Protein AF-A0A558ZPX6-F1 (afdb_monomer_lite)

Radius of gyration: 26.72 Å; chains: 1; bounding box: 55×56×84 Å

pLDDT: mean 78.02, std 19.88, range [25.23, 97.81]

Organism: Streptococcus pneumoniae (NCBI:txid1313)

Structure (mmCIF, N/CA/C/O backbone):
data_AF-A0A558ZPX6-F1
#
_entry.id   AF-A0A558ZPX6-F1
#
loop_
_atom_site.group_PDB
_atom_site.id
_atom_site.type_symbol
_atom_site.label_atom_id
_atom_site.label_alt_id
_atom_site.label_comp_id
_atom_site.label_asym_id
_atom_site.label_entity_id
_atom_site.label_seq_id
_atom_site.pdbx_PDB_ins_code
_atom_site.Cartn_x
_atom_site.Cartn_y
_atom_site.Cartn_z
_atom_site.occupancy
_atom_site.B_iso_or_equiv
_atom_site.auth_seq_id
_atom_site.auth_comp_id
_atom_site.auth_asym_id
_atom_site.auth_atom_id
_atom_site.pdbx_PDB_model_num
ATOM 1 N N . ARG A 1 1 ? 21.528 25.938 31.723 1.00 31.47 1 ARG A N 1
ATOM 2 C CA . ARG A 1 1 ? 22.038 27.171 31.074 1.00 31.47 1 ARG A CA 1
ATOM 3 C C . ARG A 1 1 ? 21.469 27.197 29.664 1.00 31.47 1 ARG A C 1
ATOM 5 O O . ARG A 1 1 ? 21.560 26.193 28.979 1.00 31.47 1 ARG A O 1
ATOM 12 N N . TYR A 1 2 ? 20.779 28.287 29.356 1.00 26.59 2 TYR A N 1
ATOM 13 C CA . TYR A 1 2 ? 19.956 28.583 28.185 1.00 26.59 2 TYR A CA 1
ATOM 14 C C . TYR A 1 2 ? 20.573 28.216 26.824 1.00 26.59 2 TYR A C 1
ATOM 16 O O . TYR A 1 2 ? 21.762 28.431 26.635 1.00 26.59 2 TYR A O 1
ATOM 24 N N . HIS A 1 3 ? 19.744 27.766 25.873 1.00 29.23 3 HIS A N 1
ATOM 25 C CA . HIS A 1 3 ? 19.232 28.649 24.815 1.00 29.23 3 HIS A CA 1
ATOM 26 C C . HIS A 1 3 ? 17.934 28.108 24.191 1.00 29.23 3 HIS A C 1
ATOM 28 O O . HIS A 1 3 ? 17.901 27.058 23.561 1.00 29.23 3 HIS A O 1
ATOM 34 N N . HIS A 1 4 ? 16.864 28.884 24.375 1.00 29.06 4 HIS A N 1
ATOM 35 C CA . HIS A 1 4 ? 15.720 28.931 23.475 1.00 29.06 4 HIS A CA 1
ATOM 36 C C . HIS A 1 4 ? 16.188 29.402 22.091 1.00 29.06 4 HIS A C 1
ATOM 38 O O . HIS A 1 4 ? 16.842 30.439 21.999 1.00 29.06 4 HIS A O 1
ATOM 44 N N . PHE A 1 5 ? 15.748 28.719 21.037 1.00 30.36 5 PHE A N 1
ATOM 45 C CA . PHE A 1 5 ? 15.538 29.315 19.718 1.00 30.36 5 PHE A CA 1
ATOM 46 C C . PHE A 1 5 ? 14.066 29.106 19.339 1.00 30.36 5 PHE A C 1
ATOM 48 O O . PHE A 1 5 ? 13.697 28.167 18.641 1.00 30.36 5 PHE A O 1
ATOM 55 N N . LYS A 1 6 ? 13.205 29.989 19.860 1.00 38.78 6 LYS A N 1
ATOM 56 C CA . LYS A 1 6 ? 12.059 30.477 19.084 1.00 38.78 6 LYS A CA 1
ATOM 57 C C . LYS A 1 6 ? 12.576 31.637 18.226 1.00 38.78 6 LYS A C 1
ATOM 59 O O . LYS A 1 6 ? 13.426 32.392 18.688 1.00 38.78 6 LYS A O 1
ATOM 64 N N . ASP A 1 7 ? 12.025 31.743 17.021 1.00 35.94 7 ASP A N 1
ATOM 65 C CA . ASP A 1 7 ? 12.225 32.771 15.988 1.00 35.94 7 ASP A CA 1
ATOM 66 C C . ASP A 1 7 ? 13.418 32.603 15.035 1.00 35.94 7 ASP A C 1
ATOM 68 O O . ASP A 1 7 ? 14.357 33.393 14.996 1.00 35.94 7 ASP A O 1
ATOM 72 N N . GLY A 1 8 ? 13.272 31.643 14.121 1.00 25.23 8 GLY A N 1
ATOM 73 C CA . GLY A 1 8 ? 13.700 31.820 12.735 1.00 25.23 8 GLY A CA 1
ATOM 74 C C . GLY A 1 8 ? 12.476 32.094 11.862 1.00 25.23 8 GLY A C 1
ATOM 75 O O . GLY A 1 8 ? 11.756 31.171 11.497 1.00 25.23 8 GLY A O 1
ATOM 76 N N . LYS A 1 9 ? 12.224 33.362 11.523 1.00 41.78 9 LYS A N 1
ATOM 77 C CA . LYS A 1 9 ? 11.298 33.748 10.448 1.00 41.78 9 LYS A CA 1
ATOM 78 C C . LYS A 1 9 ? 11.824 33.187 9.119 1.00 41.78 9 LYS A C 1
ATOM 80 O O . LYS A 1 9 ? 12.620 33.843 8.454 1.00 41.78 9 LYS A O 1
ATOM 85 N N . GLY A 1 10 ? 11.391 31.991 8.736 1.00 30.06 10 GLY A N 1
ATOM 86 C CA . GLY A 1 10 ? 11.655 31.406 7.423 1.00 30.06 10 GLY A CA 1
ATOM 87 C C . GLY A 1 10 ? 10.580 31.828 6.427 1.00 30.06 10 GLY A C 1
ATOM 88 O O . GLY A 1 10 ? 9.498 31.263 6.428 1.00 30.06 10 GLY A O 1
ATOM 89 N N . TRP A 1 11 ? 10.902 32.831 5.607 1.00 32.00 11 TRP A N 1
ATOM 90 C CA . TRP A 1 11 ? 10.146 33.312 4.440 1.00 32.00 11 TRP A CA 1
ATOM 91 C C . TRP A 1 11 ? 8.735 33.852 4.724 1.00 32.00 11 TRP A C 1
ATOM 93 O O . TRP A 1 11 ? 7.723 33.166 4.624 1.00 32.00 11 TRP A O 1
ATOM 103 N N . LYS A 1 12 ? 8.649 35.167 4.966 1.00 32.91 12 LYS A N 1
ATOM 104 C CA . LYS A 1 12 ? 7.414 35.899 4.657 1.00 32.91 12 LYS A CA 1
ATOM 105 C C . LYS A 1 12 ? 7.263 35.935 3.136 1.00 32.91 12 LYS A C 1
ATOM 107 O O . LYS A 1 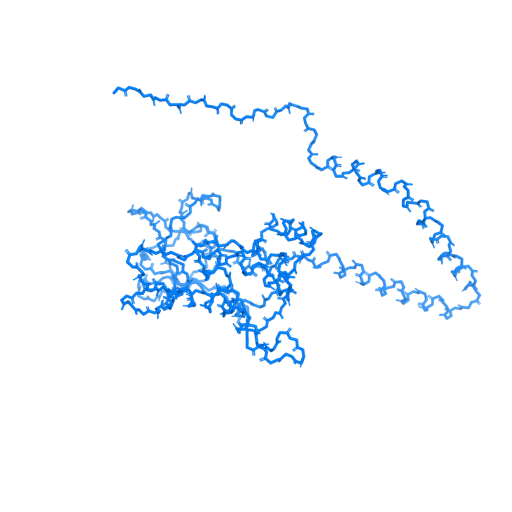12 ? 8.160 36.437 2.461 1.00 32.91 12 LYS A O 1
ATOM 112 N N . LEU A 1 13 ? 6.139 35.443 2.613 1.00 36.16 13 LEU A N 1
ATOM 113 C CA . LEU A 1 13 ? 5.747 35.707 1.230 1.00 36.16 13 LEU A CA 1
ATOM 114 C C . LEU A 1 13 ? 5.762 37.225 0.993 1.00 36.16 13 LEU A C 1
ATOM 116 O O . LEU A 1 13 ? 5.101 37.978 1.713 1.00 36.16 13 LEU A O 1
ATOM 120 N N . ALA A 1 14 ? 6.502 37.667 -0.025 1.00 33.66 14 ALA A N 1
ATOM 121 C CA . ALA A 1 14 ? 6.296 38.984 -0.611 1.00 33.66 14 ALA A CA 1
ATOM 122 C C . ALA A 1 14 ? 4.820 39.096 -1.028 1.00 33.66 14 ALA A C 1
ATOM 124 O O . ALA A 1 14 ? 4.263 38.159 -1.609 1.00 33.66 14 ALA A O 1
ATOM 125 N N . LYS A 1 15 ? 4.177 40.226 -0.714 1.00 39.41 15 LYS A N 1
ATOM 126 C CA . LYS A 1 15 ? 2.730 40.468 -0.885 1.00 39.41 15 LYS A CA 1
ATOM 127 C C . LYS A 1 15 ? 2.320 40.643 -2.363 1.00 39.41 15 LYS A C 1
ATOM 129 O O . LYS A 1 15 ? 1.208 41.054 -2.673 1.00 39.41 15 LYS A O 1
ATOM 134 N N . ASP A 1 16 ? 3.230 40.313 -3.264 1.00 42.28 16 ASP A N 1
ATOM 135 C CA . ASP A 1 16 ? 3.213 40.613 -4.683 1.00 42.28 16 ASP A CA 1
ATOM 136 C C . ASP A 1 16 ? 3.933 39.527 -5.505 1.00 42.28 16 ASP A C 1
ATOM 138 O O . ASP A 1 16 ? 4.315 39.762 -6.649 1.00 42.28 16 ASP A O 1
ATOM 142 N N . ASN A 1 17 ? 4.054 38.301 -4.976 1.00 37.59 17 ASN A N 1
ATOM 143 C CA . ASN A 1 17 ? 4.481 37.150 -5.771 1.00 37.59 17 ASN A CA 1
ATOM 144 C C . ASN A 1 17 ? 3.263 36.532 -6.496 1.00 37.59 17 ASN A C 1
ATOM 146 O O . ASN A 1 17 ? 2.432 35.891 -5.847 1.00 37.59 17 ASN A O 1
ATOM 150 N N . PRO A 1 18 ? 3.078 36.736 -7.816 1.00 35.34 18 PRO A N 1
ATOM 151 C CA . PRO A 1 18 ? 1.962 36.132 -8.527 1.00 35.34 18 PRO A CA 1
ATOM 152 C C . PRO A 1 18 ? 2.137 34.611 -8.521 1.00 35.34 18 PRO A C 1
ATOM 154 O O . PRO A 1 18 ? 3.170 34.103 -8.952 1.00 35.34 18 PRO A O 1
ATOM 157 N N . SER A 1 19 ? 1.114 33.917 -8.019 1.00 41.25 19 SER A N 1
ATOM 158 C CA . SER A 1 19 ? 0.990 32.459 -7.931 1.00 41.25 19 SER A CA 1
ATOM 159 C C . SER A 1 19 ? 1.629 31.712 -9.109 1.00 41.25 19 SER A C 1
ATOM 161 O O . SER A 1 19 ? 1.569 32.160 -10.258 1.00 41.25 19 SER A O 1
ATOM 163 N N . SER A 1 20 ? 2.209 30.539 -8.832 1.00 43.41 20 SER A N 1
ATOM 164 C CA . SER A 1 20 ? 2.829 29.617 -9.805 1.00 43.41 20 SER A CA 1
ATOM 165 C C . SER A 1 20 ? 1.979 29.400 -11.070 1.00 43.41 20 SER A C 1
ATOM 167 O O . SER A 1 20 ? 2.517 29.270 -12.172 1.00 43.41 20 SER A O 1
ATOM 169 N N . PHE A 1 21 ? 0.655 29.513 -10.940 1.00 41.19 21 PHE A N 1
ATOM 170 C CA . PHE A 1 21 ? -0.319 29.514 -12.028 1.00 41.19 21 PHE A CA 1
ATOM 171 C C . PHE A 1 21 ? -0.098 30.628 -13.071 1.00 41.19 21 PHE A C 1
ATOM 173 O O . PHE A 1 21 ? -0.123 30.379 -14.277 1.00 41.19 21 PHE A O 1
ATOM 180 N N . LYS A 1 22 ? 0.191 31.865 -12.641 1.00 45.47 22 LYS A N 1
ATOM 181 C CA . LYS A 1 22 ? 0.449 33.008 -13.536 1.00 45.47 22 LYS A CA 1
ATOM 182 C C . LYS A 1 22 ? 1.756 32.845 -14.311 1.00 45.47 22 LYS A C 1
ATOM 184 O O . LYS A 1 22 ? 1.819 33.254 -15.470 1.00 45.47 22 LYS A O 1
ATOM 189 N N . ASN A 1 23 ? 2.775 32.222 -13.715 1.00 47.25 23 ASN A N 1
ATOM 190 C CA . ASN A 1 23 ? 4.050 31.947 -14.384 1.00 47.25 23 ASN A CA 1
ATOM 191 C C . ASN A 1 23 ? 3.940 30.780 -15.384 1.00 47.25 23 ASN A C 1
ATOM 193 O O . ASN A 1 23 ? 4.491 30.899 -16.484 1.00 47.25 23 ASN A O 1
ATOM 197 N N . ARG A 1 24 ? 3.143 29.736 -15.083 1.00 44.09 24 ARG A N 1
ATOM 198 C CA . ARG A 1 24 ? 2.744 28.688 -16.051 1.00 44.09 24 ARG A CA 1
ATOM 199 C C . ARG A 1 24 ? 1.989 29.298 -17.240 1.00 44.09 24 ARG A C 1
ATOM 201 O O . ARG A 1 24 ? 2.380 29.076 -18.384 1.00 44.09 24 ARG A O 1
ATOM 208 N N . TYR A 1 25 ? 1.023 30.191 -16.997 1.00 45.78 25 TYR A N 1
ATOM 209 C CA . TYR A 1 25 ? 0.278 30.879 -18.065 1.00 45.78 25 TYR A CA 1
ATOM 210 C C . TYR A 1 25 ? 1.164 31.792 -18.929 1.00 45.78 25 TYR A C 1
ATOM 212 O O . TYR A 1 25 ? 0.974 31.899 -20.139 1.00 45.78 25 TYR A O 1
ATOM 220 N N . ARG A 1 26 ? 2.166 32.454 -18.336 1.00 49.09 26 ARG A N 1
ATOM 221 C CA . ARG A 1 26 ? 3.085 33.350 -19.061 1.00 49.09 26 ARG A CA 1
ATOM 222 C C . ARG A 1 26 ? 4.117 32.581 -19.899 1.00 49.09 26 ARG A C 1
ATOM 224 O O . ARG A 1 26 ? 4.473 33.067 -20.975 1.00 49.09 26 ARG A O 1
ATOM 231 N N . LYS A 1 27 ? 4.556 31.394 -19.451 1.00 49.22 27 LYS A N 1
ATOM 232 C CA . LYS A 1 27 ? 5.372 30.450 -20.245 1.00 49.22 27 LYS A CA 1
ATOM 233 C C . LYS A 1 27 ? 4.558 29.832 -21.389 1.00 49.22 27 LYS A C 1
ATOM 235 O O . LYS A 1 27 ? 4.998 29.923 -22.533 1.00 49.22 27 LYS A O 1
ATOM 240 N N . LEU A 1 28 ? 3.335 29.364 -21.116 1.00 46.28 28 LEU A N 1
ATOM 241 C CA . LEU A 1 28 ? 2.386 28.877 -22.130 1.00 46.28 28 LEU A CA 1
ATOM 242 C C . LEU A 1 28 ? 2.049 29.951 -23.175 1.00 46.28 28 LEU A C 1
ATOM 244 O O . LEU A 1 28 ? 1.996 29.660 -24.364 1.00 46.28 28 LEU A O 1
ATOM 248 N N . LYS A 1 29 ? 1.918 31.224 -22.778 1.00 45.31 29 LYS A N 1
ATOM 249 C CA . LYS A 1 29 ? 1.678 32.333 -23.719 1.00 45.31 29 LYS A CA 1
ATOM 250 C C . LYS A 1 29 ? 2.900 32.649 -24.595 1.00 45.31 29 LYS A C 1
ATOM 252 O O . LYS A 1 29 ? 2.725 33.044 -25.744 1.00 45.31 29 LYS A O 1
ATOM 257 N N . LYS A 1 30 ? 4.130 32.458 -24.093 1.00 46.09 30 LYS A N 1
ATOM 258 C CA . LYS A 1 30 ? 5.371 32.659 -24.869 1.00 46.09 30 LYS A CA 1
ATOM 259 C C . LYS A 1 30 ? 5.690 31.492 -25.815 1.00 46.09 30 LYS A C 1
ATOM 261 O O . LYS A 1 30 ? 6.158 31.757 -26.915 1.00 46.09 30 LYS A O 1
ATOM 266 N N . GLN A 1 31 ? 5.394 30.246 -25.437 1.00 44.16 31 GLN A N 1
ATOM 267 C CA . GLN A 1 31 ? 5.513 29.074 -26.325 1.00 44.16 31 GLN A CA 1
ATOM 268 C C . GLN A 1 31 ? 4.306 28.923 -27.278 1.00 44.16 31 GLN A C 1
ATOM 270 O O . GLN A 1 31 ? 4.446 28.431 -28.396 1.00 44.16 31 GLN A O 1
ATOM 275 N N . GLY A 1 32 ? 3.131 29.429 -26.894 1.00 43.12 32 GLY A N 1
ATOM 276 C CA . GLY A 1 32 ? 1.927 29.452 -27.727 1.00 43.12 32 GLY A CA 1
ATOM 277 C C . GLY A 1 32 ? 1.996 30.441 -28.894 1.00 43.12 32 GLY A C 1
ATOM 278 O O . GLY A 1 32 ? 1.440 30.172 -29.949 1.00 43.12 32 GLY A O 1
ATOM 279 N N . LEU A 1 33 ? 2.722 31.556 -28.780 1.00 41.97 33 LEU A N 1
ATOM 280 C CA . LEU A 1 33 ? 2.795 32.563 -29.853 1.00 41.97 33 LEU A CA 1
ATOM 281 C C . LEU A 1 33 ? 3.557 32.088 -31.106 1.00 41.97 33 LEU A C 1
ATOM 283 O O . LEU A 1 33 ? 3.211 32.491 -32.216 1.00 41.97 33 LEU A O 1
ATOM 287 N N . THR A 1 34 ? 4.544 31.201 -30.962 1.00 42.69 34 THR A N 1
ATOM 288 C CA . THR A 1 34 ? 5.247 30.567 -32.093 1.00 42.69 34 THR A CA 1
ATOM 289 C C . THR A 1 34 ? 4.516 29.323 -32.608 1.00 42.69 34 THR A C 1
ATOM 291 O O . THR A 1 34 ? 4.522 29.067 -33.812 1.00 42.69 34 THR A O 1
ATOM 294 N N . SER A 1 35 ? 3.806 28.602 -31.734 1.00 45.69 35 SER A N 1
ATOM 295 C CA . SER A 1 35 ? 3.006 27.424 -32.099 1.00 45.69 35 SER A CA 1
ATOM 296 C C . SER A 1 35 ? 1.690 27.780 -32.812 1.00 45.69 35 SER A C 1
ATOM 298 O O . SER A 1 35 ? 1.316 27.122 -33.782 1.00 45.69 35 SER A O 1
ATOM 300 N N . VAL A 1 36 ? 1.026 28.884 -32.444 1.00 45.75 36 VAL A N 1
ATOM 301 C CA . VAL A 1 3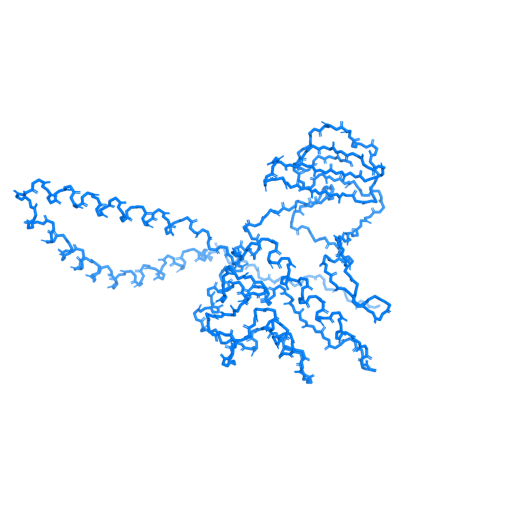6 ? -0.255 29.311 -33.041 1.00 45.75 36 VAL A CA 1
ATOM 302 C C . VAL A 1 36 ? -0.122 29.621 -34.532 1.00 45.75 36 VAL A C 1
ATOM 304 O O . VAL A 1 36 ? -1.037 29.313 -35.284 1.00 45.75 36 VAL A O 1
ATOM 307 N N . ARG A 1 37 ? 1.014 30.144 -35.015 1.00 46.50 37 ARG A N 1
ATOM 308 C CA . ARG A 1 37 ? 1.200 30.421 -36.454 1.00 46.50 37 ARG A CA 1
ATOM 309 C C . ARG A 1 37 ? 1.314 29.134 -37.287 1.00 46.50 37 ARG A C 1
ATOM 311 O O . ARG A 1 37 ? 0.752 29.071 -38.380 1.00 46.50 37 ARG A O 1
ATOM 318 N N . ASN A 1 38 ? 1.954 28.098 -36.739 1.00 49.06 38 ASN A N 1
ATOM 319 C CA . ASN A 1 38 ? 2.053 26.770 -37.356 1.00 49.06 38 ASN A CA 1
ATOM 320 C C . ASN A 1 38 ? 0.744 25.977 -37.234 1.00 49.06 38 ASN A C 1
ATOM 322 O O . ASN A 1 38 ? 0.357 25.288 -38.174 1.00 49.06 38 ASN A O 1
ATOM 326 N N . ILE A 1 39 ? 0.024 26.115 -36.119 1.00 53.41 39 ILE A N 1
ATOM 327 C CA . ILE A 1 39 ? -1.302 25.520 -35.916 1.00 53.41 39 ILE A CA 1
ATOM 328 C C . ILE A 1 39 ? -2.338 26.182 -36.829 1.00 53.41 39 ILE A C 1
ATOM 330 O O . ILE A 1 39 ? -3.142 25.476 -37.415 1.00 53.41 39 ILE A O 1
ATOM 334 N N . TYR A 1 40 ? -2.288 27.501 -37.044 1.00 52.62 40 TYR A N 1
ATOM 335 C CA . TYR A 1 40 ? -3.203 28.194 -37.957 1.00 52.62 40 TYR A CA 1
ATOM 336 C C . TYR A 1 40 ? -2.971 27.783 -39.417 1.00 52.62 40 TYR A C 1
ATOM 338 O O . TYR A 1 40 ? -3.928 27.585 -40.159 1.00 52.62 40 TYR A O 1
ATOM 346 N N . GLN A 1 41 ? -1.713 27.592 -39.836 1.00 55.19 41 GLN A N 1
ATOM 347 C CA . GLN A 1 41 ? -1.400 27.067 -41.171 1.00 55.19 41 GLN A CA 1
ATOM 348 C C . GLN A 1 41 ? -1.815 25.596 -41.335 1.00 55.19 41 GLN A C 1
ATOM 350 O O . GLN A 1 41 ? -2.380 25.242 -42.369 1.00 55.19 41 GLN A O 1
ATOM 355 N N . LYS A 1 42 ? -1.619 24.758 -40.308 1.00 51.78 42 LYS A N 1
ATOM 356 C CA . LYS A 1 42 ? -2.062 23.352 -40.305 1.00 51.78 42 LYS A CA 1
ATOM 357 C C . LYS A 1 42 ? -3.591 23.209 -40.228 1.00 51.78 42 LYS A C 1
ATOM 359 O O . LYS A 1 42 ? -4.148 22.381 -40.938 1.00 51.78 42 LYS A O 1
ATOM 364 N N . LEU A 1 43 ? -4.281 24.061 -39.466 1.00 54.59 43 LEU A N 1
ATOM 365 C CA . LEU A 1 43 ? -5.747 24.152 -39.421 1.00 54.59 43 LEU A CA 1
ATOM 366 C C . LEU A 1 43 ? -6.323 24.647 -40.745 1.00 54.59 43 LEU A C 1
ATOM 368 O O . LEU A 1 43 ? -7.354 24.145 -41.167 1.00 54.59 43 LEU A O 1
ATOM 372 N N . LYS A 1 44 ? -5.659 25.583 -41.434 1.00 50.88 44 LYS A N 1
ATOM 373 C CA . LYS A 1 44 ? -6.083 26.056 -42.760 1.00 50.88 44 LYS A CA 1
ATOM 374 C C . LYS A 1 44 ? -5.938 24.963 -43.828 1.00 50.88 44 LYS A C 1
ATOM 376 O O . LYS A 1 44 ? -6.816 24.836 -44.677 1.00 50.88 44 LYS A O 1
ATOM 381 N N . ALA A 1 45 ? -4.886 24.143 -43.746 1.00 54.75 45 ALA A N 1
ATOM 382 C CA . ALA A 1 45 ? -4.717 22.956 -44.588 1.00 54.75 45 ALA A CA 1
ATOM 383 C C . ALA A 1 45 ? -5.771 21.874 -44.275 1.00 54.75 45 ALA A C 1
ATOM 385 O O . ALA A 1 45 ? -6.379 21.329 -45.193 1.00 54.75 45 ALA A O 1
ATOM 386 N N . ALA A 1 46 ? -6.073 21.634 -42.995 1.00 53.94 46 ALA A N 1
ATOM 387 C CA . ALA A 1 46 ? -7.159 20.742 -42.583 1.00 53.94 46 ALA A CA 1
ATOM 388 C C . ALA A 1 46 ? -8.543 21.259 -43.031 1.00 53.94 46 ALA A C 1
ATOM 390 O O . ALA A 1 46 ? -9.364 20.479 -43.499 1.00 53.94 46 ALA A O 1
ATOM 391 N N . PHE A 1 47 ? -8.785 22.575 -42.992 1.00 52.75 47 PHE A N 1
ATOM 392 C CA . PHE A 1 47 ? -10.028 23.187 -43.482 1.00 52.75 47 PHE A CA 1
ATOM 393 C C . PHE A 1 47 ? -10.182 23.094 -45.008 1.00 52.75 47 PHE A C 1
ATOM 395 O O . PHE A 1 47 ? -11.302 22.952 -45.491 1.00 52.75 47 PHE A O 1
ATOM 402 N N . SER A 1 48 ? -9.085 23.111 -45.778 1.00 52.50 48 SER A N 1
ATOM 403 C CA . SER A 1 48 ? -9.154 22.936 -47.239 1.00 52.50 48 SER A CA 1
ATOM 404 C C . SER A 1 48 ? -9.561 21.526 -47.688 1.00 52.50 48 SER A C 1
ATOM 406 O O . SER A 1 48 ? -10.083 21.376 -48.792 1.00 52.50 48 SER A O 1
ATOM 408 N N . PHE A 1 49 ? -9.415 20.506 -46.831 1.00 50.00 49 PHE A N 1
ATOM 409 C CA . PHE A 1 49 ? -9.993 19.179 -47.084 1.00 50.00 49 PHE A CA 1
ATOM 410 C C . PHE A 1 49 ? -11.526 19.188 -46.967 1.00 50.00 49 PHE A C 1
ATOM 412 O O . PHE A 1 49 ? -12.200 18.494 -47.726 1.00 50.00 49 PHE A O 1
ATOM 419 N N . PHE A 1 50 ? -12.096 20.028 -46.095 1.00 50.91 50 PHE A N 1
ATOM 420 C CA . PHE A 1 50 ? -13.549 20.159 -45.953 1.00 50.91 50 PHE A CA 1
ATOM 421 C C . PHE A 1 50 ? -14.192 20.991 -47.074 1.00 50.91 50 PHE A C 1
ATOM 423 O O . PHE A 1 50 ? -15.354 20.767 -47.404 1.00 50.91 50 PHE A O 1
ATOM 430 N N . THR A 1 51 ? -13.455 21.896 -47.733 1.00 53.09 51 THR A N 1
ATOM 431 C CA . THR A 1 51 ? -14.012 22.705 -48.838 1.00 53.09 51 THR A CA 1
ATOM 432 C C . THR A 1 51 ? -14.052 21.982 -50.188 1.00 53.09 51 THR A C 1
ATOM 434 O O . THR A 1 51 ? -14.803 22.400 -51.063 1.00 53.09 51 THR A O 1
ATOM 437 N N . PHE A 1 52 ? -13.303 20.887 -50.371 1.00 51.47 52 PHE A N 1
ATOM 438 C CA . PHE A 1 52 ? -13.414 20.030 -51.567 1.00 51.47 52 PHE A CA 1
ATOM 439 C C . PHE A 1 52 ? -14.588 19.029 -51.474 1.00 51.47 52 PHE A C 1
ATOM 441 O O . PHE A 1 52 ? -15.023 18.463 -52.472 1.00 51.47 52 PHE A O 1
ATOM 448 N N . ALA A 1 53 ? -15.147 18.850 -50.275 1.00 53.78 53 ALA A N 1
ATOM 449 C CA . ALA A 1 53 ? -16.154 17.845 -49.937 1.00 53.78 53 ALA A CA 1
ATOM 450 C C . ALA A 1 53 ? -17.602 18.377 -49.877 1.00 53.78 53 ALA A C 1
ATOM 452 O O . ALA A 1 53 ? -18.499 17.684 -49.402 1.00 53.78 53 ALA A O 1
ATOM 453 N N . ALA A 1 54 ? -17.867 19.596 -50.354 1.00 53.88 54 ALA A N 1
ATOM 454 C CA . ALA A 1 54 ? -19.188 20.224 -50.240 1.00 53.88 54 ALA A CA 1
ATOM 455 C C . ALA A 1 54 ? -20.238 19.700 -51.249 1.00 53.88 54 ALA A C 1
ATOM 457 O O . ALA A 1 54 ? -21.401 20.083 -51.164 1.00 53.88 54 ALA A O 1
ATOM 458 N N . GLY A 1 55 ? -19.854 18.831 -52.194 1.00 60.09 55 GLY A N 1
ATOM 459 C CA . GLY A 1 55 ? -20.726 18.381 -53.288 1.00 60.09 55 GLY A CA 1
ATOM 460 C C . GLY A 1 55 ? -21.416 17.023 -53.105 1.00 60.09 55 GLY A C 1
ATOM 461 O O . GLY A 1 55 ? -22.280 16.694 -53.912 1.00 60.09 55 GLY A O 1
ATOM 462 N N . ASN A 1 56 ? -21.052 16.217 -52.095 1.00 67.38 56 ASN A N 1
ATOM 463 C CA . ASN A 1 56 ? -21.587 14.859 -51.932 1.00 67.38 56 ASN A CA 1
ATOM 464 C C . ASN A 1 56 ? -22.061 14.594 -50.484 1.00 67.38 56 ASN A C 1
ATOM 466 O O . ASN A 1 56 ? -21.237 14.627 -49.567 1.00 67.38 56 ASN A O 1
ATOM 470 N N . PRO A 1 57 ? -23.359 14.296 -50.251 1.00 67.50 57 PRO A N 1
ATOM 471 C CA . PRO A 1 57 ? -23.918 14.067 -48.914 1.00 67.50 57 PRO A CA 1
ATOM 472 C C . PRO A 1 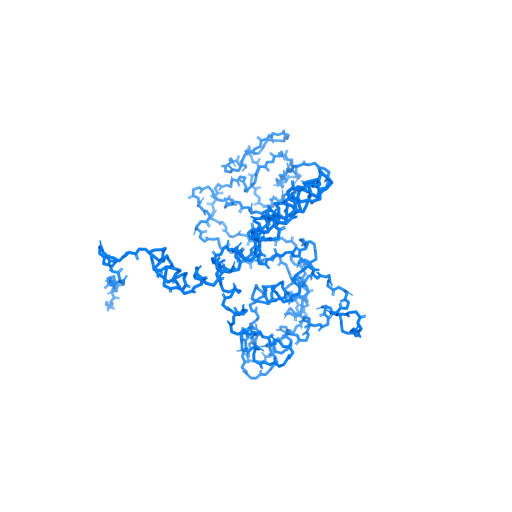57 ? -23.250 12.914 -48.146 1.00 67.50 57 PRO A C 1
ATOM 474 O O . PRO A 1 57 ? -23.193 12.959 -46.919 1.00 67.50 57 PRO A O 1
ATOM 477 N N . ALA A 1 58 ? -22.664 11.925 -48.831 1.00 71.88 58 ALA A N 1
ATOM 478 C CA . ALA A 1 58 ? -21.916 10.850 -48.175 1.00 71.88 58 ALA A CA 1
ATOM 479 C C . ALA A 1 58 ? -20.653 11.364 -47.454 1.00 71.88 58 ALA A C 1
ATOM 481 O O . ALA A 1 58 ? -20.280 10.849 -46.401 1.00 71.88 58 ALA A O 1
ATOM 482 N N . THR A 1 59 ? -20.012 12.416 -47.971 1.00 71.31 59 THR A N 1
ATOM 483 C CA . THR A 1 59 ? -18.793 12.982 -47.377 1.00 71.31 59 THR A CA 1
ATOM 484 C C . THR A 1 59 ? -19.083 13.746 -46.083 1.00 71.31 59 THR A C 1
ATOM 486 O O . THR A 1 59 ? -18.254 13.746 -45.176 1.00 71.31 59 THR A O 1
ATOM 489 N N . TRP A 1 60 ? -20.286 14.312 -45.944 1.00 66.88 60 TRP A N 1
ATOM 490 C CA . TRP A 1 60 ? -20.758 14.925 -44.697 1.00 66.88 60 TRP A CA 1
ATOM 491 C C . TRP A 1 60 ? -20.983 13.886 -43.597 1.00 66.88 60 TRP A C 1
ATOM 493 O O . TRP A 1 60 ? -20.624 14.125 -42.446 1.00 66.88 60 TRP A O 1
ATOM 503 N N . ILE A 1 61 ? -21.514 12.713 -43.956 1.00 75.62 61 ILE A N 1
ATOM 504 C CA . ILE A 1 61 ? -21.720 11.601 -43.017 1.00 75.62 61 ILE A CA 1
ATOM 505 C C . ILE A 1 61 ? -20.368 11.079 -42.516 1.00 75.62 61 ILE A C 1
ATOM 507 O O . ILE A 1 61 ? -20.162 10.959 -41.311 1.00 75.62 61 ILE A O 1
ATOM 511 N N . VAL A 1 62 ? -19.415 10.839 -43.423 1.00 77.06 62 VAL A N 1
ATOM 512 C CA . VAL A 1 62 ? -18.065 10.377 -43.055 1.00 77.06 62 VAL A CA 1
ATOM 513 C C . VAL A 1 62 ? -17.330 11.428 -42.216 1.00 77.06 62 VAL A C 1
ATOM 515 O O . VAL A 1 62 ? -16.739 11.087 -41.194 1.00 77.06 62 VAL A O 1
ATOM 518 N N . GLY A 1 63 ? -17.415 12.709 -42.588 1.00 77.88 63 GLY A N 1
ATOM 519 C CA . GLY A 1 63 ? -16.834 13.807 -41.811 1.00 77.88 63 GLY A CA 1
ATOM 520 C C . GLY A 1 63 ? -17.432 13.925 -40.407 1.00 77.88 63 GLY A C 1
ATOM 521 O O . GLY A 1 63 ? -16.691 14.114 -39.444 1.00 77.88 63 GLY A O 1
ATOM 522 N N . GLY A 1 64 ? -18.749 13.740 -40.274 1.00 81.06 64 GLY A N 1
ATOM 523 C CA . GLY A 1 64 ? -19.440 13.709 -38.985 1.00 81.06 64 GLY A CA 1
ATOM 524 C C . GLY A 1 64 ? -18.997 12.545 -38.097 1.00 81.06 64 GLY A C 1
ATOM 525 O O . GLY A 1 64 ? -18.747 12.752 -36.913 1.00 81.06 64 GLY A O 1
ATOM 526 N N . ILE A 1 65 ? -18.823 11.345 -38.663 1.00 81.06 65 ILE A N 1
ATOM 527 C CA . ILE A 1 65 ? -18.328 10.169 -37.927 1.00 81.06 65 ILE A CA 1
ATOM 528 C C . ILE A 1 65 ? -16.886 10.387 -37.458 1.00 81.06 65 ILE A C 1
ATOM 530 O O . ILE A 1 65 ? -16.584 10.150 -36.293 1.00 81.06 65 ILE A O 1
ATOM 534 N N . VAL A 1 66 ? -15.999 10.888 -38.322 1.00 81.50 66 VAL A N 1
ATOM 535 C CA . VAL A 1 66 ? -14.604 11.181 -37.946 1.00 81.50 66 VAL A CA 1
ATOM 536 C C . VAL A 1 66 ? -14.540 12.264 -36.867 1.00 81.50 66 VAL A C 1
ATOM 538 O O . VAL A 1 66 ? -13.774 12.138 -35.916 1.00 81.50 66 VAL A O 1
ATOM 541 N N . PHE A 1 67 ? -15.370 13.304 -36.965 1.00 81.62 67 PHE A N 1
ATOM 542 C CA . PHE A 1 67 ? -15.458 14.343 -35.941 1.00 81.62 67 PHE A CA 1
ATOM 543 C C . PHE A 1 67 ? -15.975 13.799 -34.602 1.00 81.62 67 PHE A C 1
ATOM 545 O O . PHE A 1 67 ? -15.424 14.132 -33.556 1.00 81.62 67 PHE A O 1
ATOM 552 N N . LEU A 1 68 ? -16.979 12.918 -34.624 1.00 83.12 68 LEU A N 1
ATOM 553 C CA . LEU A 1 68 ? -17.482 12.247 -33.426 1.00 83.12 68 LEU A CA 1
ATOM 554 C C . LEU A 1 68 ? -16.418 11.333 -32.800 1.00 83.12 68 LEU A C 1
ATOM 556 O O . LEU A 1 68 ? -16.238 11.370 -31.589 1.00 83.12 68 LEU A O 1
ATOM 560 N N . LEU A 1 69 ? -15.657 10.583 -33.603 1.00 81.12 69 LEU A N 1
ATOM 561 C CA . LEU A 1 69 ? -14.532 9.773 -33.119 1.00 81.12 69 LEU A CA 1
ATOM 562 C C . LEU A 1 69 ? -13.432 10.636 -32.487 1.00 81.12 69 LEU A C 1
ATOM 564 O O . LEU A 1 69 ? -12.892 10.270 -31.446 1.00 81.12 69 LEU A O 1
ATOM 568 N N . LEU A 1 70 ? -13.134 11.804 -33.064 1.00 80.81 70 LEU A N 1
ATOM 569 C CA . LEU A 1 70 ? -12.191 12.764 -32.481 1.00 80.81 70 LEU A CA 1
ATOM 570 C C . LEU A 1 70 ? -12.718 13.384 -31.181 1.00 80.81 70 LEU A C 1
ATOM 572 O O . LEU A 1 70 ? -11.940 13.581 -30.248 1.00 80.81 70 LEU A O 1
ATOM 576 N N . LEU A 1 71 ? -14.022 13.666 -31.084 1.00 82.00 71 LEU A N 1
ATOM 577 C CA . LEU A 1 71 ? -14.652 14.111 -29.838 1.00 82.00 71 LEU A CA 1
ATOM 578 C C . LEU A 1 71 ? -14.630 13.016 -28.769 1.00 82.00 71 LEU A C 1
ATOM 580 O O . LEU A 1 71 ? -14.318 13.316 -27.621 1.00 82.00 71 LEU A O 1
ATOM 584 N N . MET A 1 72 ? -14.884 11.759 -29.142 1.00 76.00 72 MET A N 1
ATOM 585 C CA . MET A 1 72 ? -14.741 10.621 -28.234 1.00 76.00 72 MET A CA 1
ATOM 586 C C . MET A 1 72 ? -13.290 10.487 -27.761 1.00 76.00 72 MET A C 1
ATOM 588 O O . MET A 1 72 ? -13.064 10.444 -26.559 1.00 76.00 72 MET A O 1
ATOM 592 N N . MET A 1 73 ? -12.294 10.530 -28.657 1.00 73.25 73 MET A N 1
ATOM 593 C CA . MET A 1 73 ? -10.878 10.547 -28.255 1.00 73.25 73 MET A CA 1
ATOM 594 C C . MET A 1 73 ? -10.543 11.728 -27.338 1.00 73.25 73 MET A C 1
ATOM 596 O O . MET A 1 73 ? -9.836 11.543 -26.358 1.00 73.25 73 MET A O 1
ATOM 600 N N . SER A 1 74 ? -11.057 12.928 -27.619 1.00 66.38 74 SER A N 1
ATOM 601 C CA . SER A 1 74 ? -10.820 14.111 -26.776 1.00 66.38 74 SER A CA 1
ATOM 602 C C . SER A 1 74 ? -11.452 13.968 -25.389 1.00 66.38 74 SER A C 1
ATOM 604 O O . SER A 1 74 ? -10.892 14.450 -24.411 1.00 66.38 74 SER A O 1
ATOM 606 N N . PHE A 1 75 ? -12.597 13.285 -25.300 1.00 62.09 75 PHE A N 1
ATOM 607 C CA . PHE A 1 75 ? -13.236 12.938 -24.034 1.00 62.09 75 PHE A CA 1
ATOM 608 C C . PHE A 1 75 ? -12.404 11.913 -23.248 1.00 62.09 75 PHE A C 1
ATOM 610 O O . PHE A 1 75 ? -12.160 12.125 -22.066 1.00 62.09 75 PHE A O 1
ATOM 617 N N . PHE A 1 76 ? -11.884 10.866 -23.901 1.00 53.81 76 PHE A N 1
ATOM 618 C CA . PHE A 1 76 ? -11.012 9.874 -23.254 1.00 53.81 76 PHE A CA 1
ATOM 619 C C . PHE A 1 76 ? -9.664 10.458 -22.808 1.00 53.81 76 PHE A C 1
ATOM 621 O O . PHE A 1 76 ? -9.204 10.157 -21.712 1.00 53.81 76 PHE A O 1
ATOM 628 N N . LEU A 1 77 ? -9.062 11.348 -23.602 1.00 54.84 77 LEU A N 1
ATOM 629 C CA . LEU A 1 77 ? -7.817 12.042 -23.244 1.00 54.84 77 LEU A CA 1
ATOM 630 C C . LEU A 1 77 ? -7.986 13.017 -22.066 1.00 54.84 77 LEU A C 1
ATOM 632 O O . LEU A 1 77 ? -7.002 13.373 -21.429 1.00 54.84 77 LEU A O 1
ATOM 636 N N . GLY A 1 78 ? -9.214 13.464 -21.783 1.00 41.28 78 GLY A N 1
ATOM 637 C CA . GLY A 1 78 ? -9.531 14.309 -20.629 1.00 41.28 78 GLY A CA 1
ATOM 638 C C . GLY A 1 78 ? -9.914 13.539 -19.362 1.00 41.28 78 GLY A C 1
ATOM 639 O O . GLY A 1 78 ? -10.068 14.171 -18.321 1.00 41.28 78 GLY A O 1
ATOM 640 N N . PHE A 1 79 ? -10.095 12.213 -19.444 1.00 39.72 79 PHE A N 1
ATOM 641 C CA . PHE A 1 79 ? -10.609 11.383 -18.345 1.00 39.72 79 PHE A CA 1
ATOM 642 C C . PHE A 1 79 ? -9.612 10.346 -17.816 1.00 39.72 79 PHE A C 1
ATOM 644 O O . PHE A 1 79 ? -9.900 9.712 -16.805 1.00 39.72 79 PHE A O 1
ATOM 651 N N . SER A 1 80 ? -8.427 10.186 -18.420 1.00 41.66 80 SER A N 1
ATOM 652 C CA . SER A 1 80 ? -7.329 9.564 -17.679 1.00 41.66 80 SER A CA 1
ATOM 653 C C . SER A 1 80 ? -6.836 10.590 -16.662 1.00 41.66 80 SER A C 1
ATOM 655 O O . SER A 1 80 ? -5.936 11.381 -16.946 1.00 41.66 80 SER A O 1
ATOM 657 N N . SER A 1 81 ? -7.444 10.617 -15.477 1.00 44.69 81 SER A N 1
ATOM 658 C CA . SER A 1 81 ? -6.700 11.014 -14.286 1.00 44.69 81 SER A CA 1
ATOM 659 C C . SER A 1 81 ? -5.409 10.206 -14.337 1.00 44.69 81 SER A C 1
ATOM 661 O O . SER A 1 81 ? -5.461 8.978 -14.257 1.00 44.69 81 SER A O 1
ATOM 663 N N . ALA A 1 82 ? -4.280 10.854 -14.606 1.00 56.31 82 ALA A N 1
ATOM 664 C CA . ALA A 1 82 ? -2.993 10.186 -14.656 1.00 56.31 82 ALA A CA 1
ATOM 665 C C . ALA A 1 82 ? -2.589 9.862 -13.214 1.00 56.31 82 ALA A C 1
ATOM 667 O O . ALA A 1 82 ? -1.657 10.441 -12.677 1.00 56.31 82 ALA A O 1
ATOM 668 N N . SER A 1 83 ? -3.330 8.980 -12.536 1.00 66.88 83 SER A N 1
ATOM 669 C CA . SER A 1 83 ? -2.899 8.494 -11.238 1.00 66.88 83 SER A CA 1
ATOM 670 C C . SER A 1 83 ? -1.582 7.767 -11.447 1.00 66.88 83 SER A C 1
ATOM 672 O O . SER A 1 83 ? -1.381 7.035 -12.422 1.00 66.88 83 SER A O 1
ATOM 674 N N . LEU A 1 84 ? -0.650 8.024 -10.540 1.00 81.06 84 LEU A N 1
ATOM 675 C CA . LEU A 1 84 ? 0.679 7.446 -10.617 1.00 81.06 84 LEU A CA 1
ATOM 676 C C . LEU A 1 84 ? 0.632 5.927 -10.453 1.00 81.06 84 LEU A C 1
ATOM 678 O O . LEU A 1 84 ? 1.382 5.216 -11.113 1.00 81.06 84 LEU A O 1
ATOM 682 N N . ILE A 1 85 ? -0.264 5.447 -9.591 1.00 83.94 85 ILE A N 1
ATOM 683 C CA . ILE A 1 85 ? -0.602 4.036 -9.467 1.00 83.94 85 ILE A CA 1
ATOM 684 C C . ILE A 1 85 ? -1.831 3.750 -10.332 1.00 83.94 85 ILE A C 1
ATOM 686 O O . ILE A 1 85 ? -2.904 4.325 -10.124 1.00 83.94 85 ILE A O 1
ATOM 690 N N . GLN A 1 86 ? -1.639 2.889 -11.327 1.00 80.00 86 GLN A N 1
ATOM 691 C CA . GLN A 1 86 ? -2.675 2.448 -12.273 1.00 80.00 86 GLN A CA 1
ATOM 692 C C . GLN A 1 86 ? -2.930 0.944 -12.177 1.00 80.00 86 GLN A C 1
ATOM 694 O O . GLN A 1 86 ? -3.916 0.458 -12.719 1.00 80.00 86 GLN A O 1
ATOM 699 N N . GLN A 1 87 ? -2.024 0.231 -11.508 1.00 84.69 87 GLN A N 1
ATOM 700 C CA . GLN A 1 87 ? -2.107 -1.195 -11.260 1.00 84.69 87 GLN A CA 1
ATOM 701 C C . GLN A 1 87 ? -3.295 -1.538 -10.358 1.00 84.69 87 GLN A C 1
ATOM 703 O O . GLN A 1 87 ? -3.611 -0.789 -9.429 1.00 84.69 87 GLN A O 1
ATOM 708 N N . ASP A 1 88 ? -3.897 -2.698 -10.611 1.00 87.25 88 ASP A N 1
ATOM 709 C CA . ASP A 1 88 ? -4.898 -3.305 -9.730 1.00 87.25 88 ASP A CA 1
ATOM 710 C C . ASP A 1 88 ? -4.425 -3.381 -8.261 1.00 87.25 88 ASP A C 1
ATOM 712 O O . ASP A 1 88 ? -3.261 -3.678 -7.976 1.00 87.25 88 ASP A O 1
ATOM 716 N N . GLU A 1 89 ? -5.331 -3.138 -7.308 1.00 87.50 89 GLU A N 1
ATOM 717 C CA . GLU A 1 89 ? -5.011 -3.067 -5.874 1.00 87.50 89 GLU A CA 1
ATOM 718 C C . GLU A 1 89 ? -4.456 -4.388 -5.315 1.00 87.50 89 GLU A C 1
ATOM 720 O O . GLU A 1 89 ? -3.558 -4.378 -4.461 1.00 87.50 89 GLU A O 1
ATOM 725 N N . PHE A 1 90 ? -4.929 -5.540 -5.805 1.00 90.94 90 PHE A N 1
ATOM 726 C CA . PHE A 1 90 ? -4.422 -6.840 -5.365 1.00 90.94 90 PHE A CA 1
ATOM 727 C C . PHE A 1 90 ? -3.023 -7.098 -5.916 1.00 90.94 90 PHE A C 1
ATOM 729 O O . PHE A 1 90 ? -2.166 -7.625 -5.201 1.00 90.94 90 PHE A O 1
ATOM 736 N N . GLU A 1 91 ? -2.762 -6.718 -7.165 1.00 94.50 91 GLU A N 1
ATOM 737 C CA . GLU A 1 91 ? -1.429 -6.834 -7.763 1.00 94.50 91 GLU A CA 1
ATOM 738 C C . GLU A 1 91 ? -0.433 -5.848 -7.143 1.00 94.50 91 GLU A C 1
ATOM 740 O O . GLU A 1 91 ? 0.697 -6.241 -6.832 1.00 94.50 91 GLU A O 1
ATOM 745 N N . LEU A 1 92 ? -0.863 -4.620 -6.835 1.00 93.38 92 LEU A N 1
ATOM 746 C CA . LEU A 1 92 ? -0.066 -3.676 -6.056 1.00 93.38 92 LEU A CA 1
ATOM 747 C C . LEU A 1 92 ? 0.273 -4.267 -4.683 1.00 93.38 92 LEU A C 1
ATOM 749 O O . LEU A 1 92 ? 1.429 -4.225 -4.263 1.00 93.38 92 LEU A O 1
ATOM 753 N N . THR A 1 93 ? -0.708 -4.851 -3.990 1.00 93.25 93 THR A N 1
ATOM 754 C CA . THR A 1 93 ? -0.499 -5.473 -2.674 1.00 93.25 93 THR A CA 1
ATOM 755 C C . THR A 1 93 ? 0.501 -6.627 -2.755 1.00 93.25 93 THR A C 1
ATOM 757 O O . THR A 1 93 ? 1.383 -6.743 -1.900 1.00 93.25 93 THR A O 1
ATOM 760 N N . LYS A 1 94 ? 0.441 -7.455 -3.806 1.00 96.56 94 LYS A N 1
ATOM 761 C CA . LYS A 1 94 ? 1.434 -8.514 -4.056 1.00 96.56 94 LYS A CA 1
ATOM 762 C C . LYS A 1 94 ? 2.833 -7.937 -4.279 1.00 96.56 94 LYS A C 1
ATOM 764 O O . LYS A 1 94 ? 3.791 -8.429 -3.689 1.00 96.56 94 LYS A O 1
ATOM 769 N N . ALA A 1 95 ? 2.970 -6.893 -5.095 1.00 96.44 95 ALA A N 1
ATOM 770 C CA . ALA A 1 95 ? 4.260 -6.253 -5.352 1.00 96.44 95 ALA A CA 1
ATOM 771 C C . ALA A 1 95 ? 4.843 -5.592 -4.089 1.00 96.44 95 ALA A C 1
ATOM 773 O O . ALA A 1 95 ? 6.026 -5.759 -3.782 1.00 96.44 95 ALA A O 1
ATOM 774 N N . TYR A 1 96 ? 4.000 -4.897 -3.322 1.00 95.19 96 TYR A N 1
ATOM 775 C CA . TYR A 1 96 ? 4.365 -4.268 -2.056 1.00 95.19 96 TYR A CA 1
ATOM 776 C C . TYR A 1 96 ? 4.831 -5.308 -1.031 1.00 95.19 96 TYR A C 1
ATOM 778 O O . TYR A 1 96 ? 5.908 -5.173 -0.446 1.00 95.19 96 TYR A O 1
ATOM 786 N N . THR A 1 97 ? 4.045 -6.372 -0.837 1.00 95.69 97 THR A N 1
ATOM 787 C CA . THR A 1 97 ? 4.370 -7.440 0.120 1.00 95.69 97 THR A CA 1
ATOM 788 C C . THR A 1 97 ? 5.629 -8.189 -0.271 1.00 95.69 97 THR A C 1
ATOM 790 O O . THR A 1 97 ? 6.469 -8.416 0.596 1.00 95.69 97 THR A O 1
ATOM 793 N N . HIS A 1 98 ? 5.821 -8.483 -1.559 1.00 96.94 98 HIS A N 1
ATOM 794 C CA . HIS A 1 98 ? 7.063 -9.070 -2.062 1.00 96.94 98 HIS A CA 1
ATOM 795 C C . HIS A 1 98 ? 8.278 -8.209 -1.703 1.00 96.94 98 HIS A C 1
ATOM 797 O O . HIS A 1 98 ? 9.243 -8.714 -1.140 1.00 96.94 98 HIS A O 1
ATOM 803 N N . LEU A 1 99 ? 8.212 -6.889 -1.904 1.00 94.44 99 LEU A N 1
ATOM 804 C CA . LEU A 1 99 ? 9.332 -6.007 -1.566 1.00 94.44 99 LEU A CA 1
ATOM 805 C C . LEU A 1 99 ? 9.580 -5.902 -0.049 1.00 94.44 99 LEU A C 1
ATOM 807 O O . LEU A 1 99 ? 10.728 -5.819 0.392 1.00 94.44 99 LEU A O 1
ATOM 811 N N . THR A 1 100 ? 8.523 -5.916 0.770 1.00 93.38 100 THR A N 1
ATOM 812 C CA . THR A 1 100 ? 8.686 -6.002 2.233 1.00 93.38 100 THR A CA 1
ATOM 813 C C . THR A 1 100 ? 9.266 -7.343 2.670 1.00 93.38 100 THR A C 1
ATOM 815 O O . THR A 1 100 ? 10.020 -7.382 3.640 1.00 93.38 100 THR A O 1
ATOM 818 N N . TRP A 1 101 ? 8.946 -8.425 1.956 1.00 94.19 101 TRP A N 1
ATOM 819 C CA . TRP A 1 101 ? 9.481 -9.755 2.218 1.00 94.19 101 TRP A CA 1
ATOM 820 C C . TRP A 1 101 ? 10.975 -9.804 1.906 1.00 94.19 101 TRP A C 1
ATOM 822 O O . TRP A 1 101 ? 11.735 -10.196 2.783 1.00 94.19 101 TRP A O 1
ATOM 832 N N . GLU A 1 102 ? 11.401 -9.295 0.742 1.00 92.75 102 GLU A N 1
ATOM 833 C CA . GLU A 1 102 ? 12.825 -9.171 0.389 1.00 92.75 102 GLU A CA 1
ATOM 834 C C . GLU A 1 102 ? 13.591 -8.414 1.471 1.00 92.75 102 GLU A C 1
ATOM 836 O O . GLU A 1 102 ? 14.632 -8.858 1.951 1.00 92.75 102 GLU A O 1
ATOM 841 N N . LYS A 1 103 ? 13.022 -7.296 1.934 1.00 89.12 103 LYS A N 1
ATOM 842 C CA . LYS A 1 103 ? 13.593 -6.539 3.043 1.00 89.12 103 LYS A CA 1
ATOM 843 C C . LYS A 1 103 ? 13.705 -7.390 4.308 1.00 89.12 103 LYS A C 1
ATOM 845 O O . LYS A 1 103 ? 14.768 -7.391 4.916 1.00 89.12 103 LYS A O 1
ATOM 850 N N . ALA A 1 104 ? 12.633 -8.047 4.741 1.00 88.75 104 ALA A N 1
ATOM 851 C CA . ALA A 1 104 ? 12.613 -8.818 5.982 1.00 88.75 104 ALA A CA 1
ATOM 852 C C . ALA A 1 104 ? 13.582 -10.011 5.947 1.00 88.75 104 ALA A C 1
ATOM 854 O O . ALA A 1 104 ? 14.329 -10.195 6.901 1.00 88.75 104 ALA A O 1
ATOM 855 N N . GLU A 1 105 ? 13.620 -10.759 4.843 1.00 88.94 105 GLU A N 1
ATOM 856 C CA . GLU A 1 105 ? 14.490 -11.933 4.661 1.00 88.94 105 GLU A CA 1
ATOM 857 C C . GLU A 1 105 ? 15.971 -11.548 4.730 1.00 88.94 105 GLU A C 1
ATOM 859 O O . GLU A 1 105 ? 16.791 -12.246 5.319 1.00 88.94 105 GLU A O 1
ATOM 864 N N . HIS A 1 106 ? 16.321 -10.384 4.189 1.00 83.94 106 HIS A N 1
ATOM 865 C CA . HIS A 1 106 ? 17.704 -9.926 4.135 1.00 83.94 106 HIS A CA 1
ATOM 866 C C . HIS A 1 106 ? 18.076 -8.961 5.270 1.00 83.94 106 HIS A C 1
ATOM 868 O O . HIS A 1 106 ? 19.205 -8.479 5.315 1.00 83.94 106 HIS A O 1
ATOM 874 N N . THR A 1 107 ? 17.174 -8.680 6.221 1.00 74.81 107 THR A N 1
ATOM 875 C CA . THR A 1 107 ? 17.450 -7.784 7.367 1.00 74.81 107 THR A CA 1
ATOM 876 C C . THR A 1 107 ? 18.366 -8.421 8.426 1.00 74.81 107 THR A C 1
ATOM 878 O O . THR A 1 107 ? 18.753 -7.741 9.378 1.00 74.81 107 THR A O 1
ATOM 881 N N . HIS A 1 108 ? 18.806 -9.672 8.244 1.00 59.62 108 HIS A N 1
ATOM 882 C CA . HIS A 1 108 ? 19.708 -10.349 9.172 1.00 59.62 108 HIS A CA 1
ATOM 883 C C . HIS A 1 108 ? 20.905 -9.474 9.564 1.00 59.62 108 HIS A C 1
ATOM 885 O O . HIS A 1 108 ? 21.724 -9.050 8.748 1.00 59.62 108 HIS A O 1
ATOM 891 N N . THR A 1 109 ? 20.951 -9.190 10.864 1.00 49.72 109 THR A N 1
ATOM 892 C CA . THR A 1 109 ? 21.915 -8.343 11.556 1.00 49.72 109 THR A CA 1
ATOM 893 C C . THR A 1 109 ? 23.345 -8.729 11.197 1.00 49.72 109 THR A C 1
ATOM 895 O O . THR A 1 109 ? 23.911 -9.657 11.765 1.00 49.72 109 THR A O 1
ATOM 898 N N . ASN A 1 110 ? 23.949 -7.975 10.283 1.00 46.00 110 ASN A N 1
ATOM 899 C CA . ASN A 1 110 ? 25.389 -7.762 10.287 1.00 46.00 110 ASN A CA 1
ATOM 900 C C . ASN A 1 110 ? 25.764 -7.160 11.655 1.00 46.00 110 ASN A C 1
ATOM 902 O O . ASN A 1 110 ? 25.033 -6.314 12.177 1.00 46.00 110 ASN A O 1
ATOM 906 N N . ASP A 1 111 ? 26.914 -7.549 12.207 1.00 47.88 111 ASP A N 1
ATOM 907 C CA . ASP A 1 111 ? 27.525 -7.026 13.441 1.00 47.88 111 ASP A CA 1
ATOM 908 C C . ASP A 1 111 ? 27.586 -5.477 13.524 1.00 47.88 111 ASP A C 1
ATOM 910 O O . ASP A 1 111 ? 27.858 -4.909 14.582 1.00 47.88 111 ASP A O 1
ATOM 914 N N . LYS A 1 112 ? 27.328 -4.774 12.411 1.00 51.78 112 LYS A N 1
ATOM 915 C CA . LYS A 1 112 ? 27.262 -3.310 12.266 1.00 51.78 112 LYS A CA 1
ATOM 916 C C . LYS A 1 112 ? 25.858 -2.685 12.413 1.00 51.78 112 LYS A C 1
ATOM 918 O O . LYS A 1 112 ? 25.756 -1.460 12.377 1.00 51.78 112 LYS A O 1
ATOM 923 N N . GLY A 1 113 ? 24.798 -3.472 12.621 1.00 50.34 113 GLY A N 1
ATOM 924 C CA . GLY A 1 113 ? 23.412 -2.997 12.766 1.00 50.34 113 GLY A CA 1
ATOM 925 C C . GLY A 1 113 ? 22.575 -3.061 11.476 1.00 50.34 113 GLY A C 1
ATOM 926 O O . GLY A 1 113 ? 23.046 -3.502 10.429 1.00 50.34 113 GLY A O 1
ATOM 927 N N . ILE A 1 114 ? 21.299 -2.654 11.555 1.00 52.00 114 ILE A N 1
ATOM 928 C CA . ILE A 1 114 ? 20.347 -2.671 10.425 1.00 52.00 114 ILE A CA 1
ATOM 929 C C . ILE A 1 114 ? 20.858 -1.724 9.326 1.00 52.00 114 ILE A C 1
ATOM 931 O O . ILE A 1 114 ? 20.841 -0.508 9.508 1.00 52.00 114 ILE A O 1
ATOM 935 N N . THR A 1 115 ? 21.312 -2.276 8.195 1.00 53.09 115 THR A N 1
ATOM 936 C CA . THR A 1 115 ? 21.998 -1.522 7.123 1.00 53.09 115 THR A CA 1
ATOM 937 C C . THR A 1 115 ? 21.224 -1.534 5.798 1.00 53.09 115 THR A C 1
ATOM 939 O O . THR A 1 115 ? 21.818 -1.360 4.745 1.00 53.09 115 THR A O 1
ATOM 942 N N . TYR A 1 116 ? 19.901 -1.728 5.817 1.00 58.38 116 TYR A N 1
ATOM 943 C CA . TYR A 1 116 ? 19.091 -1.734 4.591 1.00 58.38 116 TYR A CA 1
ATOM 944 C C . TYR A 1 116 ? 17.922 -0.759 4.693 1.00 58.38 116 TYR A C 1
ATOM 946 O O . TYR A 1 116 ? 17.064 -0.853 5.576 1.00 58.38 116 TYR A O 1
ATOM 954 N N . TYR A 1 117 ? 17.894 0.207 3.776 1.00 64.31 117 TYR A N 1
ATOM 955 C CA . TYR A 1 117 ? 16.873 1.244 3.715 1.00 64.31 117 TYR A CA 1
ATOM 956 C C . TYR A 1 117 ? 16.362 1.381 2.284 1.00 64.31 117 TYR A C 1
ATOM 958 O O . TYR A 1 117 ? 16.813 2.215 1.507 1.00 64.31 117 TYR A O 1
ATOM 966 N N . THR A 1 118 ? 15.361 0.573 1.945 1.00 76.44 118 THR A N 1
ATOM 967 C CA . THR A 1 118 ? 14.553 0.794 0.744 1.00 76.44 118 THR A CA 1
ATOM 968 C C . THR A 1 118 ? 13.325 1.618 1.100 1.00 76.44 118 THR A C 1
ATOM 970 O O . THR A 1 118 ? 12.494 1.197 1.910 1.00 76.44 118 THR A O 1
ATOM 973 N N . LYS A 1 119 ? 13.171 2.783 0.464 1.00 88.69 119 LYS A N 1
ATOM 974 C CA . LYS A 1 119 ? 11.892 3.503 0.445 1.00 88.69 119 LYS A CA 1
ATOM 975 C C . LYS A 1 119 ? 10.944 2.776 -0.510 1.00 88.69 119 LYS A C 1
ATOM 977 O O . LYS A 1 119 ? 10.939 3.058 -1.702 1.00 88.69 119 LYS A O 1
ATOM 982 N N . ILE A 1 120 ? 10.166 1.833 0.019 1.00 90.25 120 ILE A N 1
ATOM 983 C CA . ILE A 1 120 ? 9.253 0.971 -0.757 1.00 90.25 120 ILE A CA 1
ATOM 984 C C . ILE A 1 120 ? 8.330 1.790 -1.668 1.00 90.25 120 ILE A C 1
ATOM 986 O O . ILE A 1 120 ? 8.207 1.474 -2.847 1.00 90.25 120 ILE A O 1
ATOM 990 N N . ASP A 1 121 ? 7.771 2.893 -1.165 1.00 90.19 121 ASP A N 1
ATOM 991 C CA . ASP A 1 121 ? 6.896 3.776 -1.949 1.00 90.19 121 ASP A CA 1
ATOM 992 C C . ASP A 1 121 ? 7.611 4.389 -3.171 1.00 90.19 121 ASP A C 1
ATOM 994 O O . ASP A 1 121 ? 7.007 4.605 -4.220 1.00 90.19 121 ASP A O 1
ATOM 998 N N . ASP A 1 122 ? 8.923 4.634 -3.088 1.00 92.38 122 ASP A N 1
ATOM 999 C CA . ASP A 1 122 ? 9.692 5.122 -4.235 1.00 92.38 122 ASP A CA 1
ATOM 1000 C C . ASP A 1 122 ? 9.850 4.051 -5.321 1.00 92.38 122 ASP A C 1
ATOM 1002 O O . ASP A 1 122 ? 9.807 4.382 -6.507 1.00 92.38 122 ASP A O 1
ATOM 1006 N N . VAL A 1 123 ? 9.975 2.783 -4.921 1.00 95.00 123 VAL A N 1
ATOM 1007 C CA . VAL A 1 123 ? 10.038 1.635 -5.833 1.00 95.00 123 VAL A CA 1
ATOM 1008 C C . VAL A 1 123 ? 8.672 1.358 -6.457 1.00 95.00 123 VAL A C 1
ATOM 1010 O O . VAL A 1 123 ? 8.580 1.224 -7.673 1.00 95.00 123 VAL A O 1
ATOM 1013 N N . MET A 1 124 ? 7.600 1.336 -5.659 1.00 94.38 124 MET A N 1
ATOM 1014 C CA . MET A 1 124 ? 6.235 1.119 -6.160 1.00 94.38 124 MET A CA 1
ATOM 1015 C C . MET A 1 124 ? 5.834 2.187 -7.176 1.00 94.38 124 MET A C 1
ATOM 1017 O O . MET A 1 124 ? 5.297 1.861 -8.237 1.00 94.38 124 MET A O 1
ATOM 1021 N N . ARG A 1 125 ? 6.182 3.451 -6.896 1.00 91.75 125 ARG A N 1
ATOM 1022 C CA . ARG A 1 125 ? 6.000 4.561 -7.833 1.00 91.75 125 ARG A CA 1
ATOM 1023 C C . ARG A 1 125 ? 6.746 4.310 -9.133 1.00 91.75 125 ARG A C 1
ATOM 1025 O O . ARG A 1 125 ? 6.174 4.468 -10.202 1.00 91.75 125 ARG A O 1
ATOM 1032 N N . TYR A 1 126 ? 8.024 3.962 -9.038 1.00 94.69 126 TYR A N 1
ATOM 1033 C CA . TYR A 1 126 ? 8.849 3.716 -10.211 1.00 94.69 126 TYR A CA 1
ATOM 1034 C C . TYR A 1 126 ? 8.282 2.588 -11.082 1.00 94.69 126 TYR A C 1
ATOM 1036 O O . TYR A 1 126 ? 8.181 2.744 -12.297 1.00 94.69 126 TYR A O 1
ATOM 1044 N N . MET A 1 127 ? 7.888 1.472 -10.464 1.00 95.19 127 MET A N 1
ATOM 1045 C CA . MET A 1 127 ? 7.337 0.320 -11.176 1.00 95.19 127 MET A CA 1
ATOM 1046 C C . MET A 1 127 ? 6.047 0.674 -11.908 1.00 95.19 127 MET A C 1
ATOM 1048 O O . MET A 1 127 ? 5.918 0.370 -13.088 1.00 95.19 127 MET A O 1
ATOM 1052 N N . ASN A 1 128 ? 5.127 1.364 -11.235 1.00 92.62 128 ASN A N 1
ATOM 1053 C CA . ASN A 1 128 ? 3.864 1.783 -11.838 1.00 92.62 128 ASN A CA 1
ATOM 1054 C C . ASN A 1 128 ? 4.059 2.862 -12.908 1.00 92.62 128 ASN A C 1
ATOM 1056 O O . ASN A 1 128 ? 3.404 2.823 -13.941 1.00 92.62 128 ASN A O 1
ATOM 1060 N N . PHE A 1 129 ? 5.004 3.783 -12.723 1.00 91.19 129 PHE A N 1
ATOM 1061 C CA . PHE A 1 129 ? 5.331 4.757 -13.760 1.00 91.19 129 PHE A CA 1
ATOM 1062 C C . PHE A 1 129 ? 5.902 4.077 -15.014 1.00 91.19 129 PHE A C 1
ATOM 1064 O O . PHE A 1 129 ? 5.535 4.416 -16.132 1.00 91.19 129 PHE A O 1
ATOM 1071 N N . LYS A 1 130 ? 6.804 3.104 -14.835 1.00 92.12 130 LYS A N 1
ATOM 1072 C CA . LYS A 1 130 ? 7.515 2.455 -15.945 1.00 92.12 130 LYS A CA 1
ATOM 1073 C C . LYS A 1 130 ? 6.695 1.382 -16.659 1.00 92.12 130 LYS A C 1
ATOM 1075 O O . LYS A 1 130 ? 6.874 1.186 -17.859 1.00 92.12 130 LYS A O 1
ATOM 1080 N N . PHE A 1 131 ? 5.876 0.641 -15.920 1.00 91.50 131 PHE A N 1
ATOM 1081 C CA . PHE A 1 131 ? 5.192 -0.553 -16.419 1.00 91.50 131 PHE A CA 1
ATOM 1082 C C . PHE A 1 131 ? 3.667 -0.460 -16.354 1.00 91.50 131 PHE A C 1
ATOM 1084 O O . PHE A 1 131 ? 3.003 -1.329 -16.913 1.00 91.50 131 PHE A O 1
ATOM 1091 N N . HIS A 1 132 ? 3.120 0.592 -15.739 1.00 88.69 132 HIS A N 1
ATOM 1092 C CA . HIS A 1 132 ? 1.684 0.811 -15.576 1.00 88.69 132 HIS A CA 1
ATOM 1093 C C . HIS A 1 132 ? 1.014 -0.353 -14.826 1.00 88.69 132 HIS A C 1
ATOM 1095 O O . HIS A 1 132 ? 1.386 -0.635 -13.687 1.00 88.69 132 HIS A O 1
ATOM 1101 N N . ASP A 1 133 ? 0.048 -1.025 -15.448 1.00 88.19 133 ASP A N 1
ATOM 1102 C CA . ASP A 1 133 ? -0.735 -2.122 -14.877 1.00 88.19 133 ASP A CA 1
ATOM 1103 C C . ASP A 1 133 ? -0.051 -3.482 -15.104 1.00 88.19 133 ASP A C 1
ATOM 1105 O O . ASP A 1 133 ? -0.394 -4.248 -16.008 1.00 88.19 133 ASP A O 1
ATOM 1109 N N . TYR A 1 134 ? 1.005 -3.748 -14.332 1.00 92.12 134 TYR A N 1
ATOM 1110 C CA . TYR A 1 134 ? 1.738 -5.014 -14.393 1.00 92.12 134 TYR A CA 1
ATOM 1111 C C . TYR A 1 134 ? 1.213 -6.030 -13.372 1.00 92.12 134 TYR A C 1
ATOM 1113 O O . TYR A 1 134 ? 0.746 -5.676 -12.296 1.00 92.12 134 TYR A O 1
ATOM 1121 N N . GLU A 1 135 ? 1.370 -7.319 -13.664 1.00 94.75 135 GLU A N 1
ATOM 1122 C CA . GLU A 1 135 ? 1.065 -8.397 -12.714 1.00 94.75 135 GLU A CA 1
ATOM 1123 C C . GLU A 1 135 ? 2.358 -9.055 -12.253 1.00 94.75 135 GLU A C 1
ATOM 1125 O O . GLU A 1 135 ? 3.212 -9.399 -13.073 1.00 94.75 135 GLU A O 1
ATOM 1130 N N . LEU A 1 136 ? 2.500 -9.286 -10.948 1.00 95.38 136 LEU A N 1
ATOM 1131 C CA . LEU A 1 136 ? 3.793 -9.627 -10.344 1.00 95.38 136 LEU A CA 1
ATOM 1132 C C . LEU A 1 136 ? 4.442 -10.879 -10.966 1.00 95.38 136 LEU A C 1
ATOM 1134 O O . LEU A 1 136 ? 5.652 -10.929 -11.178 1.00 95.38 136 LEU A O 1
ATOM 1138 N N . ASN A 1 137 ? 3.636 -11.890 -11.291 1.00 96.19 137 ASN A N 1
ATOM 1139 C CA . ASN A 1 137 ? 4.123 -13.172 -11.809 1.00 96.19 137 ASN A CA 1
ATOM 1140 C C . ASN A 1 137 ? 4.223 -13.224 -13.343 1.00 96.19 137 ASN A C 1
ATOM 1142 O O . ASN A 1 137 ? 4.600 -14.261 -13.892 1.00 96.19 137 ASN A O 1
ATOM 1146 N N . LYS A 1 138 ? 3.869 -12.146 -14.055 1.00 95.62 138 LYS A N 1
ATOM 1147 C CA . LYS A 1 138 ? 3.973 -12.098 -15.518 1.00 95.62 138 LYS A CA 1
ATOM 1148 C C . LYS A 1 138 ? 5.390 -11.712 -15.970 1.00 95.62 138 LYS A C 1
ATOM 1150 O O . LYS A 1 138 ? 6.116 -11.049 -15.226 1.00 95.62 138 LYS A O 1
ATOM 1155 N N . PRO A 1 139 ? 5.802 -12.109 -17.187 1.00 95.50 139 PRO A N 1
ATOM 1156 C CA . PRO A 1 139 ? 7.039 -11.631 -17.802 1.00 95.50 139 PRO A CA 1
ATOM 1157 C C . PRO A 1 139 ? 7.043 -10.108 -17.996 1.00 95.50 139 PRO A C 1
ATOM 1159 O O . PRO A 1 139 ? 6.030 -9.548 -18.408 1.00 95.50 139 PRO A O 1
ATOM 1162 N N . VAL A 1 140 ? 8.197 -9.454 -17.798 1.00 91.00 140 VAL A N 1
ATOM 1163 C CA . VAL A 1 140 ? 8.357 -7.986 -17.955 1.00 91.00 140 VAL A CA 1
ATOM 1164 C C . VAL A 1 140 ? 8.032 -7.494 -19.378 1.00 91.00 140 VAL A C 1
ATOM 1166 O O . VAL A 1 140 ? 7.653 -6.346 -19.591 1.00 91.00 140 VAL A O 1
ATOM 1169 N N . HIS A 1 141 ? 8.198 -8.360 -20.377 1.00 87.44 141 HIS A N 1
ATOM 1170 C CA . HIS A 1 141 ? 7.744 -8.165 -21.755 1.00 87.44 141 HIS A CA 1
ATOM 1171 C C . HIS A 1 141 ? 7.547 -9.534 -22.424 1.00 87.44 141 HIS A C 1
ATOM 1173 O O . HIS A 1 141 ? 8.014 -10.547 -21.907 1.00 87.44 141 HIS A O 1
ATOM 1179 N N . LEU A 1 142 ? 6.893 -9.575 -23.593 1.00 80.81 142 LEU A N 1
ATOM 1180 C CA . LEU A 1 142 ? 6.410 -10.804 -24.256 1.00 80.81 142 LEU A CA 1
ATOM 1181 C C . LEU A 1 142 ? 7.453 -11.930 -24.427 1.00 80.81 142 LEU A C 1
ATOM 1183 O O . LEU A 1 142 ? 7.085 -13.099 -24.466 1.00 80.81 142 LEU A O 1
ATOM 1187 N N . PHE A 1 143 ? 8.738 -11.586 -24.529 1.00 84.94 143 PHE A N 1
ATOM 1188 C CA . PHE A 1 143 ? 9.840 -12.535 -24.734 1.00 84.94 143 PHE A CA 1
ATOM 1189 C C . PHE A 1 143 ? 10.827 -12.591 -23.558 1.00 84.94 143 PHE A C 1
ATOM 1191 O O . PHE A 1 143 ? 11.893 -13.192 -23.679 1.00 84.94 143 PHE A O 1
ATOM 1198 N N . SER A 1 144 ? 10.490 -11.959 -22.433 1.00 88.56 144 SER A N 1
ATOM 1199 C CA . SER A 1 144 ? 11.322 -11.969 -21.234 1.00 88.56 144 SER A CA 1
ATOM 1200 C C . SER A 1 144 ? 11.245 -13.322 -20.538 1.00 88.56 144 SER A C 1
ATOM 1202 O O . SER A 1 144 ? 10.157 -13.857 -20.341 1.00 88.56 144 SER A O 1
ATOM 1204 N N . SER A 1 145 ? 12.387 -13.844 -20.093 1.00 92.25 145 SER A N 1
ATOM 1205 C CA . SER A 1 145 ? 12.421 -14.910 -19.085 1.00 92.25 145 SER A CA 1
ATOM 1206 C C . SER A 1 145 ? 12.316 -14.369 -17.655 1.00 92.25 145 SER A C 1
ATOM 1208 O O . SER A 1 145 ? 12.070 -15.144 -16.740 1.00 92.25 145 SER A O 1
ATOM 1210 N N . GLU A 1 146 ? 12.531 -13.063 -17.461 1.00 95.81 146 GLU A N 1
ATOM 1211 C CA . GLU A 1 146 ? 12.414 -12.365 -16.176 1.00 95.81 146 GLU A CA 1
ATOM 1212 C C . GLU A 1 146 ? 10.955 -11.946 -15.945 1.00 95.81 146 GLU A C 1
ATOM 1214 O O . GLU A 1 146 ? 10.353 -11.283 -16.805 1.00 95.81 146 GLU A O 1
ATOM 1219 N N . THR A 1 147 ? 10.403 -12.321 -14.789 1.00 97.50 147 THR A N 1
ATOM 1220 C CA . THR A 1 147 ? 9.097 -11.850 -14.307 1.00 97.50 147 THR A CA 1
ATOM 1221 C C . THR A 1 147 ? 9.211 -10.508 -13.584 1.00 97.50 147 THR A C 1
ATOM 1223 O O . THR A 1 147 ? 10.298 -10.099 -13.178 1.00 97.50 147 THR A O 1
ATOM 1226 N N . TYR A 1 148 ? 8.095 -9.805 -13.375 1.00 97.19 148 TYR A N 1
ATOM 1227 C CA . TYR A 1 148 ? 8.106 -8.584 -12.556 1.00 97.19 148 TYR A CA 1
ATOM 1228 C C . TYR A 1 148 ? 8.540 -8.846 -11.107 1.00 97.19 148 TYR A C 1
ATOM 1230 O O . TYR A 1 148 ? 9.160 -7.978 -10.492 1.00 97.19 148 TYR A O 1
ATOM 1238 N N . LYS A 1 149 ? 8.280 -10.049 -10.582 1.00 97.69 149 LYS A N 1
ATOM 1239 C CA . LYS A 1 149 ? 8.797 -10.518 -9.294 1.00 97.69 149 LYS A CA 1
ATOM 1240 C C . LYS A 1 149 ? 10.323 -10.559 -9.287 1.00 97.69 149 LYS A C 1
ATOM 1242 O O . LYS A 1 149 ? 10.934 -9.950 -8.416 1.00 97.69 149 LYS A O 1
ATOM 1247 N N . ASP A 1 150 ? 10.921 -11.207 -10.286 1.00 97.81 150 ASP A N 1
ATOM 1248 C CA . ASP A 1 150 ? 12.381 -11.311 -10.425 1.00 97.81 150 ASP A CA 1
ATOM 1249 C C . ASP A 1 150 ? 13.023 -9.928 -10.609 1.00 97.81 150 ASP A C 1
ATOM 1251 O O . ASP A 1 150 ? 14.069 -9.625 -10.025 1.00 97.81 150 ASP A O 1
ATOM 1255 N N . TYR A 1 151 ? 12.364 -9.056 -11.380 1.00 97.31 151 TYR A N 1
ATOM 1256 C CA . TYR A 1 151 ? 12.783 -7.671 -11.560 1.00 97.31 151 TYR A CA 1
ATOM 1257 C C . TYR A 1 151 ? 12.777 -6.909 -10.231 1.00 97.31 151 TYR A C 1
ATOM 1259 O O . TYR A 1 151 ? 13.733 -6.193 -9.942 1.00 97.31 151 TYR A O 1
ATOM 1267 N N . LEU A 1 152 ? 11.730 -7.068 -9.412 1.00 96.94 152 LEU A N 1
ATOM 1268 C CA . LEU A 1 152 ? 11.627 -6.432 -8.097 1.00 96.94 152 LEU A CA 1
ATOM 1269 C C . LEU A 1 152 ? 12.673 -6.946 -7.109 1.00 96.94 152 LEU A C 1
ATOM 1271 O O . LEU A 1 152 ? 13.276 -6.130 -6.415 1.00 96.94 152 LEU A O 1
ATOM 1275 N N . SER A 1 153 ? 12.928 -8.256 -7.079 1.00 96.19 153 SER A N 1
ATOM 1276 C CA . SER A 1 153 ? 14.005 -8.843 -6.272 1.00 96.19 153 SER A CA 1
ATOM 1277 C C . SER A 1 153 ? 15.363 -8.281 -6.689 1.00 96.19 153 SER A C 1
ATOM 1279 O O . SER A 1 153 ? 16.124 -7.793 -5.857 1.00 96.19 153 SER A O 1
ATOM 1281 N N . THR A 1 154 ? 15.642 -8.247 -7.996 1.00 95.50 154 THR A N 1
ATOM 1282 C CA . THR A 1 154 ? 16.896 -7.680 -8.516 1.00 95.50 154 THR A CA 1
ATOM 1283 C C . THR A 1 154 ? 17.022 -6.194 -8.186 1.00 95.50 154 THR A C 1
ATOM 1285 O O . THR A 1 154 ? 18.087 -5.737 -7.792 1.00 95.50 154 THR A O 1
ATOM 1288 N N . LEU A 1 155 ? 15.933 -5.433 -8.309 1.00 95.44 155 LEU A N 1
ATOM 1289 C CA . LEU A 1 155 ? 15.913 -4.014 -7.973 1.00 95.44 155 LEU A CA 1
ATOM 1290 C C . LEU A 1 155 ? 16.165 -3.779 -6.480 1.00 95.44 155 LEU A C 1
ATOM 1292 O O . LEU A 1 155 ? 16.883 -2.846 -6.125 1.00 95.44 155 LEU A O 1
ATOM 1296 N N . TRP A 1 156 ? 15.594 -4.615 -5.609 1.00 93.62 156 TRP A N 1
ATOM 1297 C CA . TRP A 1 156 ? 15.881 -4.568 -4.180 1.00 93.62 156 TRP A CA 1
ATOM 1298 C C . TRP A 1 156 ? 17.374 -4.795 -3.927 1.00 93.62 156 TRP A C 1
ATOM 1300 O O . TRP A 1 156 ? 17.999 -3.972 -3.261 1.00 93.62 156 TRP A O 1
ATOM 1310 N N . HIS A 1 157 ? 17.972 -5.826 -4.523 1.00 91.69 157 HIS A N 1
ATOM 1311 C CA . HIS A 1 157 ? 19.414 -6.059 -4.430 1.00 91.69 157 HIS A CA 1
ATOM 1312 C C . HIS A 1 157 ? 20.221 -4.871 -4.962 1.00 91.69 157 HIS A C 1
ATOM 1314 O O . HIS A 1 157 ? 21.071 -4.350 -4.259 1.00 91.69 157 HIS A O 1
ATOM 1320 N N . ASP A 1 158 ? 19.904 -4.318 -6.130 1.00 92.19 158 ASP A N 1
ATOM 1321 C CA . ASP A 1 158 ? 20.666 -3.195 -6.694 1.00 92.19 158 ASP A CA 1
ATOM 1322 C C . ASP A 1 158 ? 20.634 -1.915 -5.829 1.00 92.19 158 ASP A C 1
ATOM 1324 O O . ASP A 1 158 ? 21.565 -1.095 -5.888 1.00 92.19 158 ASP A O 1
ATOM 1328 N N . LEU A 1 159 ? 19.578 -1.739 -5.023 1.00 91.00 159 LEU A N 1
ATOM 1329 C CA . LEU A 1 159 ? 19.429 -0.641 -4.062 1.00 91.00 159 LEU A CA 1
ATOM 1330 C C . LEU A 1 159 ? 20.205 -0.852 -2.757 1.00 91.00 159 LEU A C 1
ATOM 1332 O O . LEU A 1 159 ? 20.617 0.131 -2.136 1.00 91.00 159 LEU A O 1
ATOM 1336 N N . ASN A 1 160 ? 20.359 -2.105 -2.332 1.00 86.75 160 ASN A N 1
ATOM 1337 C CA . ASN A 1 160 ? 20.829 -2.463 -0.993 1.00 86.75 160 ASN A CA 1
ATOM 1338 C C . ASN A 1 160 ? 22.197 -3.158 -0.989 1.00 86.75 160 ASN A C 1
ATOM 1340 O O . ASN A 1 160 ? 22.893 -3.112 0.022 1.00 86.75 160 ASN A O 1
ATOM 1344 N N . ASP A 1 161 ? 22.605 -3.759 -2.102 1.00 81.19 161 ASP A N 1
ATOM 1345 C CA . ASP A 1 161 ? 23.896 -4.407 -2.267 1.00 81.19 161 ASP A CA 1
ATOM 1346 C C . ASP A 1 161 ? 24.977 -3.336 -2.492 1.00 81.19 161 ASP A C 1
ATOM 1348 O O . ASP A 1 161 ? 24.960 -2.564 -3.463 1.00 81.19 161 ASP A O 1
ATOM 1352 N N . GLY A 1 162 ? 25.944 -3.293 -1.576 1.00 74.75 162 GLY A N 1
ATOM 1353 C CA . GLY A 1 162 ? 27.086 -2.383 -1.611 1.00 74.75 162 GLY A CA 1
ATOM 1354 C C . GLY A 1 162 ? 27.391 -1.756 -0.252 1.00 74.75 162 GLY A C 1
ATOM 1355 O O . GLY A 1 162 ? 26.743 -2.050 0.749 1.00 74.75 162 GLY A O 1
ATOM 1356 N N . ASP A 1 163 ? 28.401 -0.885 -0.227 1.00 71.69 163 ASP A N 1
ATOM 1357 C CA . ASP A 1 163 ? 28.802 -0.167 0.990 1.00 71.69 163 ASP A CA 1
ATOM 1358 C C . ASP A 1 163 ? 27.905 1.053 1.284 1.00 71.69 163 ASP A C 1
ATOM 1360 O O . ASP A 1 163 ? 27.809 1.485 2.433 1.00 71.69 163 ASP A O 1
ATOM 1364 N N . ASP A 1 164 ? 27.226 1.583 0.258 1.00 78.56 164 ASP A N 1
ATOM 1365 C CA . ASP A 1 164 ? 26.393 2.784 0.332 1.00 78.56 164 ASP A CA 1
ATOM 1366 C C . ASP A 1 164 ? 24.930 2.479 -0.016 1.00 78.56 164 ASP A C 1
ATOM 1368 O O . ASP A 1 164 ? 24.623 1.900 -1.062 1.00 78.56 164 ASP A O 1
ATOM 1372 N N . LEU A 1 165 ? 24.016 2.950 0.835 1.00 77.19 165 LEU A N 1
ATOM 1373 C CA . LEU A 1 165 ? 22.574 2.902 0.593 1.00 77.19 165 LEU A CA 1
ATOM 1374 C C . LEU A 1 165 ? 22.190 3.785 -0.599 1.00 77.19 165 LEU A C 1
ATOM 1376 O O . LEU A 1 165 ? 22.478 4.984 -0.598 1.00 77.19 165 LEU A O 1
ATOM 1380 N N . LYS A 1 166 ? 21.469 3.218 -1.571 1.00 88.75 166 LYS A N 1
ATOM 1381 C CA . LYS A 1 166 ? 20.980 3.950 -2.747 1.00 88.75 166 LYS A CA 1
ATOM 1382 C C . LYS A 1 166 ? 19.492 4.247 -2.638 1.00 88.75 166 LYS A C 1
ATOM 1384 O O . LYS A 1 166 ? 18.692 3.437 -2.174 1.00 88.75 166 LYS A O 1
ATOM 1389 N N . ALA A 1 167 ? 19.094 5.412 -3.126 1.00 90.69 167 ALA A N 1
ATOM 1390 C CA . ALA A 1 167 ? 17.705 5.713 -3.417 1.00 90.69 167 ALA A CA 1
ATOM 1391 C C . ALA A 1 167 ? 17.346 5.247 -4.836 1.00 90.69 167 ALA A C 1
ATOM 1393 O O . ALA A 1 167 ? 18.194 5.174 -5.722 1.00 90.69 167 ALA A O 1
ATOM 1394 N N . MET A 1 168 ? 16.051 5.028 -5.090 1.00 93.38 168 MET A N 1
ATOM 1395 C CA . MET A 1 168 ? 15.541 4.641 -6.416 1.00 93.38 168 MET A CA 1
ATOM 1396 C C . MET A 1 168 ? 16.034 5.570 -7.539 1.00 93.38 168 MET A C 1
ATOM 1398 O O . MET A 1 168 ? 16.373 5.121 -8.630 1.00 93.38 168 MET A O 1
ATOM 1402 N N . GLN A 1 169 ? 16.139 6.868 -7.247 1.00 92.38 169 GLN A N 1
ATOM 1403 C CA . GLN A 1 169 ? 16.616 7.873 -8.196 1.00 92.38 169 GLN A CA 1
ATOM 1404 C C . GLN A 1 169 ? 18.077 7.703 -8.625 1.00 92.38 169 GLN A C 1
ATOM 1406 O O . GLN A 1 169 ? 18.425 8.092 -9.739 1.00 92.38 169 GLN A O 1
ATOM 1411 N N . ASP A 1 170 ? 18.917 7.109 -7.776 1.00 92.75 170 ASP A N 1
ATOM 1412 C CA . ASP A 1 170 ? 20.338 6.909 -8.067 1.00 92.75 170 ASP A CA 1
ATOM 1413 C C . ASP A 1 170 ? 20.522 5.832 -9.146 1.00 92.75 170 ASP A C 1
ATOM 1415 O O . ASP A 1 170 ? 21.525 5.808 -9.859 1.00 92.75 170 ASP A O 1
ATOM 1419 N N . LEU A 1 171 ? 19.511 4.975 -9.327 1.00 94.44 171 LEU A N 1
ATOM 1420 C CA . LEU A 1 171 ? 19.497 3.938 -10.348 1.00 94.44 171 LEU A CA 1
ATOM 1421 C C . LEU A 1 171 ? 19.004 4.433 -11.718 1.00 94.44 171 LEU A C 1
ATOM 1423 O O . LEU A 1 171 ? 19.230 3.742 -12.709 1.00 94.44 171 LEU A O 1
ATOM 1427 N N . TYR A 1 172 ? 18.398 5.621 -11.841 1.00 94.06 172 TYR A N 1
ATOM 1428 C CA . TYR A 1 172 ? 17.789 6.089 -13.105 1.00 94.06 172 TYR A CA 1
ATOM 1429 C C . TYR A 1 172 ? 18.770 6.349 -14.251 1.00 94.06 172 TYR A C 1
ATOM 1431 O O . TYR A 1 172 ? 18.339 6.539 -15.385 1.00 94.06 172 TYR A O 1
ATOM 1439 N N . GLU A 1 173 ? 20.073 6.367 -13.989 1.00 89.50 173 GLU A N 1
ATOM 1440 C CA . GLU A 1 173 ? 21.093 6.478 -15.038 1.00 89.50 173 GLU A CA 1
ATOM 1441 C C . GLU A 1 173 ? 21.629 5.097 -15.470 1.00 89.50 173 GLU A C 1
ATOM 1443 O O . GLU A 1 173 ? 22.314 4.978 -16.487 1.00 89.50 173 GLU A O 1
ATOM 1448 N N . THR A 1 174 ? 21.291 4.028 -14.738 1.00 92.88 174 THR A N 1
ATOM 1449 C CA . THR A 1 174 ? 21.673 2.658 -15.102 1.00 92.88 174 THR A CA 1
ATOM 1450 C C . THR A 1 174 ? 20.811 2.142 -16.263 1.00 92.88 174 THR A C 1
ATOM 1452 O O . THR A 1 174 ? 19.610 2.414 -16.300 1.00 92.88 174 THR A O 1
ATOM 1455 N N . PRO A 1 175 ? 21.365 1.358 -17.211 1.00 93.19 175 PRO A N 1
ATOM 1456 C CA . PRO A 1 175 ? 20.610 0.893 -18.377 1.00 93.19 175 PRO A CA 1
ATOM 1457 C C . PRO A 1 175 ? 19.320 0.133 -18.044 1.00 93.19 175 PRO A C 1
ATOM 1459 O O . PRO A 1 175 ? 18.311 0.350 -18.712 1.00 93.19 175 PRO A O 1
ATOM 1462 N N . LYS A 1 176 ? 19.328 -0.718 -17.005 1.00 93.62 176 LYS A N 1
ATOM 1463 C CA . LYS A 1 176 ? 18.149 -1.501 -16.598 1.00 93.62 176 LYS A CA 1
ATOM 1464 C C . LYS A 1 176 ? 17.041 -0.603 -16.049 1.00 93.62 176 LYS A C 1
ATOM 1466 O O . LYS A 1 176 ? 15.880 -0.788 -16.412 1.00 93.62 176 LYS A O 1
ATOM 1471 N N . TYR A 1 177 ? 17.391 0.400 -15.239 1.00 95.31 177 TYR A N 1
ATOM 1472 C CA . TYR A 1 177 ? 16.414 1.229 -14.529 1.00 95.31 177 TYR A CA 1
ATOM 1473 C C . TYR A 1 177 ? 16.149 2.598 -15.156 1.00 95.31 177 TYR A C 1
ATOM 1475 O O . TYR A 1 177 ? 15.416 3.400 -14.577 1.00 95.31 177 TYR A O 1
ATOM 1483 N N . LYS A 1 178 ? 16.705 2.846 -16.343 1.00 95.00 178 LYS A N 1
ATOM 1484 C CA . LYS A 1 178 ? 16.774 4.171 -16.946 1.00 95.00 178 LYS A CA 1
ATOM 1485 C C . LYS A 1 178 ? 15.423 4.881 -17.043 1.00 95.00 178 LYS A C 1
ATOM 1487 O O . LYS A 1 178 ? 14.467 4.300 -17.549 1.00 95.00 178 LYS A O 1
ATOM 1492 N N . LEU A 1 179 ? 15.398 6.152 -16.637 1.00 93.06 179 LEU A N 1
ATOM 1493 C CA . LEU A 1 179 ? 14.315 7.104 -16.913 1.00 93.06 179 LEU A CA 1
ATOM 1494 C C . LEU A 1 179 ? 14.894 8.372 -17.535 1.00 93.06 179 LEU A C 1
ATOM 1496 O O . LEU A 1 179 ? 15.936 8.858 -17.083 1.00 93.06 179 LEU A O 1
ATOM 1500 N N . SER A 1 180 ? 14.231 8.926 -18.552 1.00 91.69 180 SER A N 1
ATOM 1501 C CA . SER A 1 180 ? 14.648 10.207 -19.130 1.00 91.69 180 SER A CA 1
ATOM 1502 C C . SER A 1 180 ? 14.447 11.357 -18.132 1.00 91.69 180 SER A C 1
ATOM 1504 O O . SER A 1 180 ? 13.779 11.207 -17.110 1.00 91.69 180 SER A O 1
ATOM 1506 N N . LYS A 1 181 ? 15.054 12.525 -18.383 1.00 91.62 181 LYS A N 1
ATOM 1507 C CA . LYS A 1 181 ? 14.837 13.694 -17.510 1.00 91.62 181 LYS A CA 1
ATOM 1508 C C . LYS A 1 181 ? 13.389 14.181 -17.561 1.00 91.62 181 LYS A C 1
ATOM 1510 O O . LYS A 1 181 ? 12.892 14.608 -16.525 1.00 91.62 181 LYS A O 1
ATOM 1515 N N . ASP A 1 182 ? 12.743 14.045 -18.715 1.00 90.44 182 ASP A N 1
ATOM 1516 C CA . ASP A 1 182 ? 11.334 14.384 -18.903 1.00 90.44 182 ASP A CA 1
ATOM 1517 C C . ASP A 1 182 ? 10.452 13.427 -18.080 1.00 90.44 182 ASP A C 1
ATOM 1519 O O . ASP A 1 182 ? 9.651 13.889 -17.274 1.00 90.44 182 ASP A O 1
ATOM 1523 N N . ASP A 1 183 ? 10.706 12.114 -18.145 1.00 91.81 183 ASP A N 1
ATOM 1524 C CA . ASP A 1 183 ? 10.000 11.103 -17.335 1.00 91.81 183 ASP A CA 1
ATOM 1525 C C . ASP A 1 183 ? 10.173 11.340 -15.825 1.00 91.81 183 ASP A C 1
ATOM 1527 O O . ASP A 1 183 ? 9.252 11.183 -15.024 1.00 91.81 183 ASP A O 1
ATOM 1531 N N . GLN A 1 184 ? 11.382 11.727 -15.404 1.00 91.06 184 GLN A N 1
ATOM 1532 C CA . GLN A 1 184 ? 11.667 12.055 -14.007 1.00 91.06 184 GLN A CA 1
ATOM 1533 C C . GLN A 1 184 ? 10.925 13.316 -13.541 1.00 91.06 184 GLN A C 1
ATOM 1535 O O . GLN A 1 184 ? 10.636 13.432 -12.348 1.00 91.06 184 GLN A O 1
ATOM 1540 N N . GLU A 1 185 ? 10.680 14.279 -14.433 1.00 89.50 185 GLU A N 1
ATOM 1541 C CA . GLU A 1 185 ? 9.891 15.480 -14.145 1.00 89.50 185 GLU A CA 1
ATOM 1542 C C . GLU A 1 185 ? 8.400 15.137 -14.088 1.00 89.50 185 GLU A C 1
ATOM 1544 O O . GLU A 1 185 ? 7.751 15.478 -13.103 1.00 89.50 185 GLU A O 1
ATOM 1549 N N . GLU A 1 186 ? 7.892 14.357 -15.042 1.00 87.00 186 GLU A N 1
ATOM 1550 C CA . GLU A 1 186 ? 6.509 13.868 -15.050 1.00 87.00 186 GLU A CA 1
ATOM 1551 C C . GLU A 1 186 ? 6.182 13.077 -13.778 1.00 87.00 186 GLU A C 1
ATOM 1553 O O . GLU A 1 186 ? 5.244 13.407 -13.057 1.00 87.00 186 GLU A O 1
ATOM 1558 N N . MET A 1 187 ? 7.019 12.107 -13.406 1.00 86.69 187 MET A N 1
ATOM 1559 C CA . MET A 1 187 ? 6.836 11.334 -12.175 1.00 86.69 187 MET A CA 1
ATOM 1560 C C . MET A 1 187 ? 6.870 12.209 -10.904 1.00 86.69 187 MET A C 1
ATOM 1562 O O . MET A 1 187 ? 6.275 11.843 -9.887 1.00 86.69 187 MET A O 1
ATOM 1566 N N . LYS A 1 188 ? 7.571 13.354 -10.921 1.00 86.81 188 LYS A N 1
ATOM 1567 C CA . LYS A 1 188 ? 7.530 14.327 -9.814 1.00 86.81 188 LYS A CA 1
ATOM 1568 C C . LYS A 1 188 ? 6.220 15.105 -9.798 1.00 86.81 188 LYS A C 1
ATOM 1570 O O . LYS A 1 188 ? 5.696 15.302 -8.708 1.00 86.81 188 LYS A O 1
ATOM 1575 N N . GLU A 1 189 ? 5.702 15.514 -10.955 1.00 84.38 189 GLU A N 1
ATOM 1576 C CA . GLU A 1 189 ? 4.401 16.188 -11.052 1.00 84.38 189 GLU A CA 1
ATOM 1577 C C . GLU A 1 189 ? 3.270 15.259 -10.583 1.00 84.38 189 GLU A C 1
ATOM 1579 O O . GLU A 1 189 ? 2.511 15.632 -9.692 1.00 84.38 189 GLU A O 1
ATOM 1584 N N . LEU A 1 190 ? 3.237 14.008 -11.057 1.00 79.56 190 LEU A N 1
ATOM 1585 C CA . LEU A 1 190 ? 2.240 13.011 -10.637 1.00 79.56 190 LEU A CA 1
ATOM 1586 C C . LEU A 1 190 ? 2.303 12.693 -9.135 1.00 79.56 190 LEU A C 1
ATOM 1588 O O . LEU A 1 190 ? 1.304 12.356 -8.508 1.00 79.56 190 LEU A O 1
ATOM 1592 N N . LYS A 1 191 ? 3.485 12.816 -8.521 1.00 79.75 191 LYS A N 1
ATOM 1593 C CA . LYS A 1 191 ? 3.640 12.652 -7.072 1.00 79.75 191 LYS A CA 1
ATOM 1594 C C . LYS A 1 191 ? 2.961 13.778 -6.284 1.00 79.75 191 LYS A C 1
ATOM 1596 O O . LYS A 1 191 ? 2.495 13.514 -5.176 1.00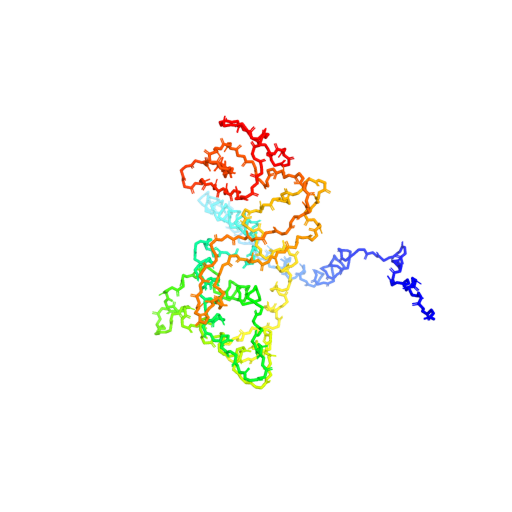 79.75 191 LYS A O 1
ATOM 1601 N N . GLU A 1 192 ? 2.929 15.005 -6.805 1.00 80.38 192 GLU A N 1
ATOM 1602 C CA . GLU A 1 192 ? 2.259 16.136 -6.143 1.00 80.38 192 GLU A CA 1
ATOM 1603 C C . GLU A 1 192 ? 0.735 15.956 -6.096 1.00 80.38 192 GLU A C 1
ATOM 1605 O O . GLU A 1 192 ? 0.096 16.475 -5.184 1.00 80.38 192 GLU A O 1
ATOM 1610 N N . GLU A 1 193 ? 0.168 15.183 -7.026 1.00 73.81 193 GLU A N 1
ATOM 1611 C CA . GLU A 1 193 ? -1.264 14.853 -7.070 1.00 73.81 193 GLU A CA 1
ATOM 1612 C C . GLU A 1 193 ? -1.665 13.757 -6.066 1.00 73.81 193 GLU A C 1
ATOM 1614 O O . GLU A 1 193 ? -2.847 13.592 -5.780 1.00 73.81 193 GLU A O 1
ATOM 1619 N N . GLY A 1 194 ? -0.688 13.058 -5.479 1.00 78.50 194 GLY A N 1
ATOM 1620 C CA . GLY A 1 194 ? -0.901 11.955 -4.546 1.00 78.50 194 GLY A CA 1
ATOM 1621 C C . GLY A 1 194 ? -0.628 10.603 -5.201 1.00 78.50 194 GLY A C 1
ATOM 1622 O O . GLY A 1 194 ? -1.221 10.232 -6.208 1.00 78.50 194 GLY A O 1
ATOM 1623 N N . MET A 1 195 ? 0.291 9.833 -4.611 1.00 82.44 195 MET A N 1
ATOM 1624 C CA . MET A 1 195 ? 0.745 8.560 -5.182 1.00 82.44 195 MET A CA 1
ATOM 1625 C C . MET A 1 195 ? -0.397 7.553 -5.367 1.00 82.44 195 MET A C 1
ATOM 1627 O O . MET A 1 195 ? -0.494 6.937 -6.422 1.00 82.44 195 MET A O 1
ATOM 1631 N N . TYR A 1 196 ? -1.258 7.419 -4.359 1.00 84.56 196 TYR A N 1
ATOM 1632 C CA . TYR A 1 196 ? -2.370 6.468 -4.329 1.00 84.56 196 TYR A CA 1
ATOM 1633 C C . TYR A 1 196 ? -3.727 7.164 -4.523 1.00 84.56 196 TYR A C 1
ATOM 1635 O O . TYR A 1 196 ? -4.739 6.657 -4.065 1.00 84.56 196 TYR A O 1
ATOM 1643 N N . ALA A 1 197 ? -3.762 8.325 -5.191 1.00 80.19 197 ALA A N 1
ATOM 1644 C CA . ALA A 1 197 ? -4.968 9.156 -5.308 1.00 80.19 197 ALA A CA 1
ATOM 1645 C C . ALA A 1 197 ? -6.154 8.473 -6.024 1.00 80.19 197 ALA A C 1
ATOM 1647 O O . ALA A 1 197 ? -7.283 8.948 -5.945 1.00 80.19 197 ALA A O 1
ATOM 1648 N N . SER A 1 198 ? -5.905 7.381 -6.752 1.00 77.25 198 SER A N 1
ATOM 1649 C CA . SER A 1 198 ? -6.935 6.543 -7.380 1.00 77.25 198 SER A CA 1
ATOM 1650 C C . SER A 1 198 ? -7.563 5.516 -6.433 1.00 77.25 198 SER A C 1
ATOM 1652 O O . SER A 1 198 ? -8.575 4.919 -6.794 1.00 77.25 198 SER A O 1
ATOM 1654 N N . MET A 1 199 ? -6.974 5.291 -5.257 1.00 81.69 199 MET A N 1
ATOM 1655 C CA . MET A 1 199 ? -7.399 4.270 -4.299 1.00 81.69 199 MET A CA 1
ATOM 1656 C C . MET A 1 199 ? -8.370 4.834 -3.269 1.00 81.69 199 MET A C 1
ATOM 1658 O O . MET A 1 199 ? -8.445 6.045 -3.050 1.00 81.69 199 MET A O 1
ATOM 1662 N N . GLN A 1 200 ? -9.108 3.945 -2.603 1.00 82.00 200 GLN A N 1
ATOM 1663 C CA . GLN A 1 200 ? -9.960 4.347 -1.492 1.00 82.00 200 GLN A CA 1
ATOM 1664 C C . GLN A 1 200 ? -9.106 4.868 -0.325 1.00 82.00 200 GLN A C 1
ATOM 1666 O O . GLN A 1 200 ? -8.363 4.119 0.309 1.00 82.00 200 GLN A O 1
ATOM 1671 N N . GLU A 1 201 ? -9.259 6.151 -0.005 1.00 83.69 201 GLU A N 1
ATOM 1672 C CA . GLU A 1 201 ? -8.646 6.752 1.176 1.00 83.69 201 GLU A CA 1
ATOM 1673 C C . GLU A 1 201 ? -9.504 6.500 2.425 1.00 83.69 201 GLU A C 1
ATOM 1675 O O . GLU A 1 201 ? -10.737 6.530 2.382 1.00 83.69 201 GLU A O 1
ATOM 1680 N N . LEU A 1 202 ? -8.830 6.231 3.544 1.00 90.50 202 LEU A N 1
ATOM 1681 C CA . LEU A 1 202 ? -9.439 6.131 4.866 1.00 90.50 202 LEU A CA 1
ATOM 1682 C C . LEU A 1 202 ? -9.137 7.411 5.643 1.00 90.50 202 LEU A C 1
ATOM 1684 O O . LEU A 1 202 ? -7.982 7.839 5.707 1.00 90.50 202 LEU A O 1
ATOM 1688 N N . ASP A 1 203 ? -10.162 7.980 6.269 1.00 92.00 203 ASP A N 1
ATOM 1689 C CA . ASP A 1 203 ? -10.007 9.160 7.113 1.00 92.00 203 ASP A CA 1
ATOM 1690 C C . ASP A 1 203 ? -9.300 8.826 8.427 1.00 92.00 203 ASP A C 1
ATOM 1692 O O . ASP A 1 203 ? -9.217 7.676 8.871 1.00 92.00 203 ASP A O 1
ATOM 1696 N N . ASN A 1 204 ? -8.788 9.867 9.080 1.00 92.44 204 ASN A N 1
ATOM 1697 C CA . ASN A 1 204 ? -8.157 9.730 10.381 1.00 92.44 204 ASN A CA 1
ATOM 1698 C C . ASN A 1 204 ? -9.141 9.122 11.408 1.00 92.44 204 ASN A C 1
ATOM 1700 O O . ASN A 1 204 ? -10.172 9.732 11.695 1.00 92.44 204 ASN A O 1
ATOM 1704 N N . PRO A 1 205 ? -8.829 7.964 12.023 1.00 93.88 205 PRO A N 1
ATOM 1705 C CA . PRO A 1 205 ? -9.757 7.284 12.925 1.00 93.88 205 PRO A CA 1
ATOM 1706 C C . PRO A 1 205 ? -9.823 7.913 14.324 1.00 93.88 205 PRO A C 1
ATOM 1708 O O . PRO A 1 205 ? -10.472 7.360 15.209 1.00 93.88 205 PRO A O 1
ATOM 1711 N N . PHE A 1 206 ? -9.142 9.035 14.577 1.00 93.94 206 PHE A N 1
ATOM 1712 C CA . PHE A 1 206 ? -9.107 9.688 15.885 1.00 93.94 206 PHE A CA 1
ATOM 1713 C C . PHE A 1 206 ? -9.927 10.980 15.903 1.00 93.94 206 PHE A C 1
ATOM 1715 O O . PHE A 1 206 ? -9.700 11.896 15.116 1.00 93.94 206 PHE A O 1
ATOM 1722 N N . GLU A 1 207 ? -10.844 11.096 16.867 1.00 93.06 207 GLU A N 1
ATOM 1723 C CA . GLU A 1 207 ? -11.676 12.293 17.033 1.00 93.06 207 GLU A CA 1
ATOM 1724 C C . GLU A 1 207 ? -10.831 13.574 17.160 1.00 93.06 207 GLU A C 1
ATOM 1726 O O . GLU A 1 207 ? -9.842 13.631 17.902 1.00 93.06 207 GLU A O 1
ATOM 1731 N N . GLY A 1 208 ? -11.253 14.623 16.449 1.00 87.00 208 GLY A N 1
ATOM 1732 C CA . GLY A 1 208 ? -10.595 15.930 16.464 1.00 87.00 208 GLY A CA 1
ATOM 1733 C C . GLY A 1 208 ? -9.276 15.977 15.689 1.00 87.00 208 GLY A C 1
ATOM 1734 O O . GLY A 1 208 ? -8.547 16.965 15.806 1.00 87.00 208 GLY A O 1
ATOM 1735 N N . LYS A 1 209 ? -8.961 14.930 14.920 1.00 87.44 209 LYS A N 1
ATOM 1736 C CA . LYS A 1 209 ? -7.848 14.903 13.976 1.00 87.44 209 LYS A CA 1
ATOM 1737 C C . LYS A 1 209 ? -8.333 15.075 12.545 1.00 87.44 209 LYS A C 1
ATOM 1739 O O . LYS A 1 209 ? -9.408 14.621 12.177 1.00 87.44 209 LYS A O 1
ATOM 1744 N N . SER A 1 210 ? -7.518 15.761 11.758 1.00 87.25 210 SER A N 1
ATOM 1745 C CA . SER A 1 210 ? -7.674 15.892 10.314 1.00 87.25 210 SER A CA 1
ATOM 1746 C C . SER A 1 210 ? -6.770 14.898 9.583 1.00 87.25 210 SER A C 1
ATOM 1748 O O . SER A 1 210 ? -5.856 14.317 10.176 1.00 87.25 210 SER A O 1
ATOM 1750 N N . ASN A 1 211 ? -6.963 14.757 8.274 1.00 80.62 211 ASN A N 1
ATOM 1751 C CA . ASN A 1 211 ? -6.063 13.972 7.424 1.00 80.62 211 ASN A CA 1
ATOM 1752 C C . ASN A 1 211 ? -4.680 14.640 7.249 1.00 80.62 211 ASN A C 1
ATOM 1754 O O . ASN A 1 211 ? -3.741 13.999 6.787 1.00 80.62 211 ASN A O 1
ATOM 1758 N N . GLU A 1 212 ? -4.521 15.904 7.665 1.00 82.69 212 GLU A N 1
ATOM 1759 C CA . GLU A 1 212 ? -3.221 16.590 7.717 1.00 82.69 212 GLU A CA 1
ATOM 1760 C C . GLU A 1 212 ? -2.436 16.279 9.009 1.00 82.69 212 GLU A C 1
ATOM 1762 O O . GLU A 1 212 ? -1.224 16.502 9.076 1.00 82.69 212 GLU A O 1
ATOM 1767 N N . ASP A 1 213 ? -3.104 15.771 10.052 1.00 85.06 213 ASP A N 1
ATOM 1768 C CA . ASP A 1 213 ? -2.454 15.390 11.304 1.00 85.06 213 ASP A CA 1
ATOM 1769 C C . ASP A 1 213 ? -1.660 14.088 11.142 1.00 85.06 213 ASP A C 1
ATOM 1771 O O . ASP A 1 213 ? -2.159 13.087 10.631 1.00 85.06 213 ASP A O 1
ATOM 1775 N N . SER A 1 214 ? -0.431 14.050 11.666 1.00 81.75 214 SER A N 1
ATOM 1776 C CA . SER A 1 214 ? 0.383 12.837 11.594 1.00 81.75 214 SER A CA 1
ATOM 1777 C C . SER A 1 214 ? -0.171 11.723 12.485 1.00 81.75 214 SER A C 1
ATOM 1779 O O . SER A 1 214 ? -0.363 11.921 13.690 1.00 81.75 214 SER A O 1
ATOM 1781 N N . LEU A 1 215 ? -0.314 10.532 11.911 1.00 84.56 215 LEU A N 1
ATOM 1782 C CA . LEU A 1 215 ? -0.571 9.290 12.631 1.00 84.56 215 LEU A CA 1
ATOM 1783 C C . LEU A 1 215 ? 0.750 8.630 13.026 1.00 84.56 215 LEU A C 1
ATOM 1785 O O . LEU A 1 215 ? 1.635 8.439 12.189 1.00 84.56 215 LEU A O 1
ATOM 1789 N N . THR A 1 216 ? 0.876 8.256 14.297 1.00 85.12 216 THR A N 1
ATOM 1790 C CA . THR A 1 216 ? 1.990 7.418 14.744 1.00 85.12 216 THR A CA 1
ATOM 1791 C C . THR A 1 216 ? 1.621 5.960 14.519 1.00 85.12 216 THR A C 1
ATOM 1793 O O . THR A 1 216 ? 0.546 5.517 14.920 1.00 85.12 216 THR A O 1
ATOM 1796 N N . MET A 1 217 ? 2.507 5.222 13.858 1.00 83.81 217 MET A N 1
ATOM 1797 C CA . MET A 1 217 ? 2.260 3.851 13.436 1.00 83.81 217 MET A CA 1
ATOM 1798 C C . MET A 1 217 ? 3.455 2.978 13.800 1.00 83.81 217 MET A C 1
ATOM 1800 O O . MET A 1 217 ? 4.583 3.292 13.419 1.00 83.81 217 MET A O 1
ATOM 1804 N N . THR A 1 218 ? 3.198 1.882 14.507 1.00 84.31 218 THR A N 1
ATOM 1805 C CA . THR A 1 218 ? 4.234 0.917 14.895 1.00 84.31 218 THR A CA 1
ATOM 1806 C C . THR A 1 218 ? 4.493 -0.084 13.770 1.00 84.31 218 THR A C 1
ATOM 1808 O O . THR A 1 218 ? 5.644 -0.356 13.436 1.00 84.31 218 THR A O 1
ATOM 1811 N N . TYR A 1 219 ? 3.425 -0.581 13.139 1.00 82.56 219 TYR A N 1
ATOM 1812 C CA . TYR A 1 219 ? 3.499 -1.510 12.013 1.00 82.56 219 TYR A CA 1
ATOM 1813 C C . TYR A 1 219 ? 2.607 -1.057 10.861 1.00 82.56 219 TYR A C 1
ATOM 1815 O O . TYR A 1 219 ? 1.468 -0.637 11.074 1.00 82.56 219 TYR A O 1
ATOM 1823 N N . ARG A 1 220 ? 3.133 -1.178 9.641 1.00 87.38 220 ARG A N 1
ATOM 1824 C CA . ARG A 1 220 ? 2.374 -1.144 8.388 1.00 87.38 220 ARG A CA 1
ATOM 1825 C C . ARG A 1 220 ? 1.979 -2.569 8.012 1.00 87.38 220 ARG A C 1
ATOM 1827 O O . ARG A 1 220 ? 2.545 -3.526 8.532 1.00 87.38 220 ARG A O 1
ATOM 1834 N N . TYR A 1 221 ? 1.054 -2.693 7.070 1.00 89.50 221 TYR A N 1
ATOM 1835 C CA . TYR A 1 221 ? 0.853 -3.957 6.375 1.00 89.50 221 TYR A CA 1
ATOM 1836 C C . TYR A 1 221 ? 2.154 -4.374 5.668 1.00 89.50 221 TYR A C 1
ATOM 1838 O O . TYR A 1 221 ? 2.819 -3.517 5.086 1.00 89.50 221 TYR A O 1
ATOM 1846 N N . GLY A 1 222 ? 2.529 -5.653 5.718 1.00 92.31 222 GLY A N 1
ATOM 1847 C CA . GLY A 1 222 ? 3.728 -6.180 5.050 1.00 92.31 222 GLY A CA 1
ATOM 1848 C C . GLY A 1 222 ? 4.614 -7.044 5.946 1.00 92.31 222 GLY A C 1
ATOM 1849 O O . GLY A 1 222 ? 4.306 -7.286 7.109 1.00 92.31 222 GLY A O 1
ATOM 1850 N N . TYR A 1 223 ? 5.712 -7.555 5.396 1.00 91.81 223 TYR A N 1
ATOM 1851 C CA . TYR A 1 223 ? 6.628 -8.437 6.116 1.00 91.81 223 TYR A CA 1
ATOM 1852 C C . TYR A 1 223 ? 7.631 -7.674 6.985 1.00 91.81 223 TYR A C 1
ATOM 1854 O O . TYR A 1 223 ? 8.201 -6.658 6.580 1.00 91.81 223 TYR A O 1
ATOM 1862 N N . TYR A 1 224 ? 7.883 -8.230 8.167 1.00 87.44 224 TYR A N 1
ATOM 1863 C CA . TYR A 1 224 ? 8.900 -7.788 9.116 1.00 87.44 224 TYR A CA 1
ATOM 1864 C C . TYR A 1 224 ? 9.754 -8.981 9.548 1.00 87.44 224 TYR A C 1
ATOM 1866 O O . TYR A 1 224 ? 9.253 -10.103 9.612 1.00 87.44 224 TYR A O 1
ATOM 1874 N N . ASP A 1 225 ? 11.026 -8.741 9.866 1.00 86.56 225 ASP A N 1
ATOM 1875 C CA . ASP A 1 225 ? 11.858 -9.737 10.546 1.00 86.56 225 ASP A CA 1
ATOM 1876 C C . ASP A 1 225 ? 11.432 -9.805 12.018 1.00 86.56 225 ASP A C 1
ATOM 1878 O O . ASP A 1 225 ? 11.730 -8.905 12.809 1.00 86.56 225 ASP A O 1
ATOM 1882 N N . LEU A 1 226 ? 10.662 -10.839 12.358 1.00 85.00 226 LEU A N 1
ATOM 1883 C CA . LEU A 1 226 ? 10.194 -11.118 13.712 1.00 85.00 226 LEU A CA 1
ATOM 1884 C C . LEU A 1 226 ? 10.704 -12.502 14.106 1.00 85.00 226 LEU A C 1
ATOM 1886 O O . LEU A 1 226 ? 10.401 -13.492 13.442 1.00 85.00 226 LEU A O 1
ATOM 1890 N N . ASP A 1 227 ? 11.479 -12.566 15.187 1.00 84.69 227 ASP A N 1
ATOM 1891 C CA . ASP A 1 227 ? 12.129 -13.793 15.665 1.00 84.69 227 ASP A CA 1
ATOM 1892 C C . ASP A 1 227 ? 13.054 -14.461 14.625 1.00 84.69 227 ASP A C 1
ATOM 1894 O O . ASP A 1 227 ? 13.172 -15.687 14.582 1.00 84.69 227 ASP A O 1
ATOM 1898 N N . GLY A 1 228 ? 13.724 -13.660 13.786 1.00 81.19 228 GLY A N 1
ATOM 1899 C CA . GLY A 1 228 ? 14.702 -14.138 12.804 1.00 81.19 228 GLY A CA 1
ATOM 1900 C C . GLY A 1 228 ? 14.079 -14.753 11.551 1.00 81.19 228 GLY A C 1
ATOM 1901 O O . GLY A 1 228 ? 14.727 -15.561 10.888 1.00 81.19 228 GLY A O 1
ATOM 1902 N N . LYS A 1 229 ? 12.818 -14.432 11.252 1.00 87.69 229 LYS A N 1
ATOM 1903 C CA . LYS A 1 229 ? 12.094 -14.908 10.069 1.00 87.69 229 LYS A CA 1
ATOM 1904 C C . LYS A 1 229 ? 11.147 -13.827 9.538 1.00 87.69 229 LYS A C 1
ATOM 1906 O O . LYS A 1 229 ? 10.509 -13.127 10.336 1.00 87.69 229 LYS A O 1
ATOM 1911 N N . PRO A 1 230 ? 10.947 -13.734 8.211 1.00 90.25 230 PRO A N 1
ATOM 1912 C CA . PRO A 1 230 ? 9.904 -12.884 7.661 1.00 90.25 230 PRO A CA 1
ATOM 1913 C C . PRO A 1 230 ? 8.530 -13.334 8.136 1.00 90.25 230 PRO A C 1
ATOM 1915 O O . PRO A 1 230 ? 8.078 -14.446 7.860 1.00 90.25 230 PRO A O 1
ATOM 1918 N N . THR A 1 231 ? 7.841 -12.434 8.820 1.00 91.81 231 THR A N 1
ATOM 1919 C CA . THR A 1 231 ? 6.477 -12.637 9.295 1.00 91.81 231 THR A CA 1
ATOM 1920 C C . THR A 1 231 ? 5.592 -11.540 8.720 1.00 91.81 231 THR A C 1
ATOM 1922 O O . THR A 1 231 ? 5.914 -10.356 8.836 1.00 91.81 231 THR A O 1
ATOM 1925 N N . LEU A 1 232 ? 4.498 -11.937 8.062 1.00 93.25 232 LEU A N 1
ATOM 1926 C CA . LEU A 1 232 ? 3.537 -11.005 7.480 1.00 93.25 232 LEU A CA 1
ATOM 1927 C C . LEU A 1 232 ? 2.699 -10.369 8.586 1.00 93.25 232 LEU A C 1
ATOM 1929 O O . LEU A 1 232 ? 2.065 -11.062 9.379 1.00 93.25 232 LEU A O 1
ATOM 1933 N N . GLN A 1 233 ? 2.667 -9.046 8.583 1.00 91.50 233 GLN A N 1
ATOM 1934 C CA . GLN A 1 233 ? 1.788 -8.243 9.404 1.00 91.50 233 GLN A CA 1
ATOM 1935 C C . GLN A 1 233 ? 0.562 -7.856 8.566 1.00 91.50 233 GLN A C 1
ATOM 1937 O O . GLN A 1 233 ? 0.659 -7.044 7.648 1.00 91.50 233 GLN A O 1
ATOM 1942 N N . GLU A 1 234 ? -0.590 -8.467 8.854 1.00 90.94 234 GLU A N 1
ATOM 1943 C CA . GLU A 1 234 ? -1.818 -8.337 8.043 1.00 90.94 234 GLU A CA 1
ATOM 1944 C C . GLU A 1 234 ? -2.685 -7.118 8.404 1.00 90.94 234 GLU A C 1
ATOM 1946 O O . GLU A 1 234 ? -3.735 -6.885 7.811 1.00 90.94 234 GLU A O 1
ATOM 1951 N N . TYR A 1 235 ? -2.248 -6.314 9.370 1.00 90.06 235 TYR A N 1
ATOM 1952 C CA . TYR A 1 235 ? -2.951 -5.122 9.840 1.00 90.06 235 TYR A CA 1
ATOM 1953 C C . TYR A 1 235 ? -1.973 -3.988 10.127 1.00 90.06 235 TYR A C 1
ATOM 1955 O O . TYR A 1 235 ? -0.812 -4.227 10.460 1.00 90.06 235 TYR A O 1
ATOM 1963 N N . ILE A 1 236 ? -2.458 -2.749 10.046 1.00 90.00 236 ILE A N 1
ATOM 1964 C CA . ILE A 1 236 ? -1.726 -1.585 10.547 1.00 90.00 236 ILE A CA 1
ATOM 1965 C C . ILE A 1 236 ? -1.929 -1.451 12.057 1.00 90.00 236 ILE A C 1
ATOM 1967 O O . ILE A 1 236 ? -3.015 -1.718 12.572 1.00 90.00 236 ILE A O 1
ATOM 1971 N N . LEU A 1 237 ? -0.894 -1.010 12.769 1.00 90.38 237 LEU A N 1
ATOM 1972 C CA . LEU A 1 237 ? -0.976 -0.717 14.199 1.00 90.38 237 LEU A CA 1
ATOM 1973 C C . LEU A 1 237 ? -0.744 0.775 14.414 1.00 90.38 237 LEU A C 1
ATOM 1975 O O . LEU A 1 237 ? 0.377 1.262 14.255 1.00 90.38 237 LEU A O 1
ATOM 1979 N N . LEU A 1 238 ? -1.815 1.484 14.766 1.00 90.69 238 LEU A N 1
ATOM 1980 C CA . LEU A 1 238 ? -1.795 2.908 15.088 1.00 90.69 238 LEU A CA 1
ATOM 1981 C C . LEU A 1 238 ? -1.665 3.110 16.598 1.00 90.69 238 LEU A C 1
ATOM 1983 O O . LEU A 1 238 ? -2.346 2.451 17.384 1.00 90.69 238 LEU A O 1
ATOM 1987 N N . GLU A 1 239 ? -0.819 4.049 17.007 1.00 89.31 239 GLU A N 1
ATOM 1988 C CA . GLU A 1 239 ? -0.671 4.409 18.414 1.00 89.31 239 GLU A CA 1
ATOM 1989 C C . GLU A 1 239 ? -1.724 5.447 18.812 1.00 89.31 239 GLU A C 1
ATOM 1991 O O . GLU A 1 239 ? -1.842 6.513 18.203 1.00 89.31 239 GLU A O 1
ATOM 1996 N N . ALA A 1 240 ? -2.465 5.148 19.877 1.00 88.44 240 ALA A N 1
ATOM 1997 C CA . ALA A 1 240 ? -3.494 6.018 20.424 1.00 88.44 240 ALA A CA 1
ATOM 1998 C C . ALA A 1 240 ? -3.165 6.421 21.866 1.00 88.44 240 ALA A C 1
ATOM 2000 O O . ALA A 1 240 ? -2.548 5.675 22.630 1.00 88.44 240 ALA A O 1
ATOM 2001 N N . LYS A 1 241 ? -3.615 7.613 22.269 1.00 87.94 241 LYS A 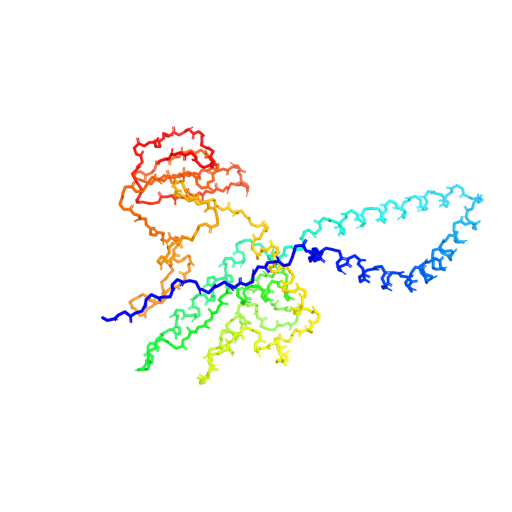N 1
ATOM 2002 C CA . LYS A 1 241 ? -3.592 8.012 23.682 1.00 87.94 241 LYS A CA 1
ATOM 2003 C C . LYS A 1 241 ? -4.631 7.207 24.463 1.00 87.94 241 LYS A C 1
ATOM 2005 O O . LYS A 1 241 ? -5.659 6.810 23.918 1.00 87.94 241 LYS A O 1
ATOM 2010 N N . ALA A 1 242 ? -4.396 7.025 25.762 1.00 86.69 242 ALA A N 1
ATOM 2011 C CA . ALA A 1 242 ? -5.400 6.442 26.646 1.00 86.69 242 ALA A CA 1
ATOM 2012 C C . ALA A 1 242 ? -6.722 7.225 26.541 1.00 86.69 242 ALA A C 1
ATOM 2014 O O . ALA A 1 242 ? -6.718 8.454 26.615 1.00 86.69 242 ALA A O 1
ATOM 2015 N N . HIS A 1 243 ? -7.832 6.501 26.372 1.00 87.06 243 HIS A N 1
ATOM 2016 C CA . HIS A 1 243 ? -9.181 7.055 26.183 1.00 87.06 243 HIS A CA 1
ATOM 2017 C C . HIS A 1 243 ? -9.365 7.944 24.938 1.00 87.06 243 HIS A C 1
ATOM 2019 O O . HIS A 1 243 ? -10.290 8.752 24.906 1.00 87.06 243 HIS A O 1
ATOM 2025 N N . GLN A 1 244 ? -8.516 7.809 23.914 1.00 91.69 244 GLN A N 1
ATOM 2026 C CA . GLN A 1 244 ? -8.742 8.453 22.621 1.00 91.69 244 GLN A CA 1
ATOM 2027 C C . GLN A 1 244 ? -10.054 7.945 22.003 1.00 91.69 244 GLN A C 1
ATOM 2029 O O . GLN A 1 244 ? -10.205 6.743 21.786 1.00 91.69 244 GLN A O 1
ATOM 2034 N N . THR A 1 245 ? -10.990 8.854 21.715 1.00 93.56 245 THR A N 1
ATOM 2035 C CA . THR A 1 245 ? -12.219 8.521 20.983 1.00 93.56 245 THR A CA 1
ATOM 2036 C C . THR A 1 245 ? -11.865 8.103 19.558 1.00 93.56 245 THR A C 1
ATOM 2038 O O . THR A 1 245 ? -11.089 8.798 18.884 1.00 93.56 245 THR A O 1
ATOM 2041 N N . ILE A 1 246 ? -12.453 6.989 19.121 1.00 93.88 246 ILE A N 1
ATOM 2042 C CA . ILE A 1 246 ? -12.336 6.463 17.764 1.00 93.88 246 ILE A CA 1
ATOM 2043 C C . ILE A 1 246 ? -13.565 6.887 16.962 1.00 93.88 246 ILE A C 1
ATOM 2045 O O . ILE A 1 246 ? -14.688 6.868 17.469 1.00 93.88 246 ILE A O 1
ATOM 2049 N N . VAL A 1 247 ? -13.336 7.294 15.720 1.00 94.88 247 VAL A N 1
ATOM 2050 C CA . VAL A 1 247 ? -14.382 7.617 14.749 1.00 94.88 247 VAL A CA 1
ATOM 2051 C C . VAL A 1 247 ? -14.270 6.700 13.538 1.00 94.88 247 VAL A C 1
ATOM 2053 O O . VAL A 1 247 ? -13.199 6.158 13.261 1.00 94.88 247 VAL A O 1
ATOM 2056 N N . ALA A 1 248 ? -15.374 6.510 12.822 1.00 95.25 248 ALA A N 1
ATOM 2057 C CA . ALA A 1 248 ? -15.423 5.719 11.606 1.00 95.25 248 ALA A CA 1
ATOM 2058 C C . ALA A 1 248 ? -14.536 6.368 10.525 1.00 95.25 248 ALA A C 1
ATOM 2060 O O . ALA A 1 248 ? -14.805 7.500 10.126 1.00 95.25 248 ALA A O 1
ATOM 2061 N N . PRO A 1 249 ? -13.494 5.682 10.026 1.00 94.25 249 PRO A N 1
ATOM 2062 C CA . PRO A 1 249 ? -12.619 6.217 8.979 1.00 94.25 249 PRO A CA 1
ATOM 2063 C C . PRO A 1 249 ? -13.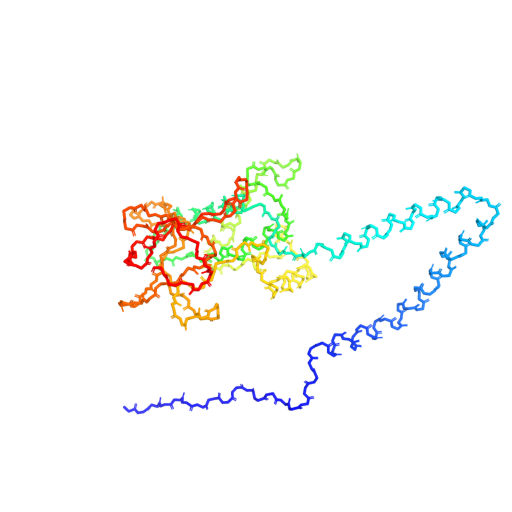202 6.039 7.566 1.00 94.25 249 PRO A C 1
ATOM 2065 O O . PRO A 1 249 ? -12.627 6.501 6.586 1.00 94.25 249 PRO A O 1
ATOM 2068 N N . MET A 1 250 ? -14.329 5.337 7.449 1.00 94.56 250 MET A N 1
ATOM 2069 C CA . MET A 1 250 ? -15.101 5.203 6.222 1.00 94.56 250 MET A CA 1
ATOM 2070 C C . MET A 1 250 ? -16.584 5.053 6.554 1.00 94.56 250 MET A C 1
ATOM 2072 O O . MET A 1 250 ? -16.939 4.491 7.593 1.00 94.56 250 MET A O 1
ATOM 2076 N N . ASP A 1 251 ? -17.441 5.480 5.633 1.00 94.69 251 ASP A N 1
ATOM 2077 C CA . ASP A 1 251 ? -18.855 5.120 5.632 1.00 94.69 251 ASP A CA 1
ATOM 2078 C C . ASP A 1 251 ? -19.025 3.598 5.678 1.00 94.69 251 ASP A C 1
ATOM 2080 O O . ASP A 1 251 ? -18.284 2.859 5.027 1.00 94.69 251 ASP A O 1
ATOM 2084 N N . GLY A 1 252 ? -20.055 3.118 6.370 1.00 95.88 252 GLY A N 1
ATOM 2085 C CA . GLY A 1 252 ? -20.369 1.695 6.357 1.00 95.88 252 GLY A CA 1
ATOM 2086 C C . GLY A 1 252 ? -21.535 1.299 7.246 1.00 95.88 252 GLY A C 1
ATOM 2087 O O . GLY A 1 252 ? -22.121 2.111 7.960 1.00 95.88 252 GLY A O 1
ATOM 2088 N N . VAL A 1 253 ? -21.886 0.020 7.182 1.00 97.06 253 VAL A N 1
ATOM 2089 C CA . VAL A 1 253 ? -22.761 -0.636 8.154 1.00 97.06 253 VAL A CA 1
ATOM 2090 C C . VAL A 1 253 ? -21.889 -1.338 9.186 1.00 97.06 253 VAL A C 1
ATOM 2092 O O . VAL A 1 253 ? -20.969 -2.071 8.820 1.00 97.06 253 VAL A O 1
ATOM 2095 N N . VAL A 1 254 ? -22.190 -1.094 10.458 1.00 97.06 254 VAL A N 1
ATOM 2096 C CA . VAL A 1 254 ? -21.487 -1.665 11.606 1.00 97.06 254 VAL A CA 1
ATOM 2097 C C . VAL A 1 254 ? -21.890 -3.123 11.801 1.00 97.06 254 VAL A C 1
ATOM 2099 O O . VAL A 1 254 ? -23.079 -3.442 11.861 1.00 97.06 254 VAL A O 1
ATOM 2102 N N . SER A 1 255 ? -20.896 -3.986 11.979 1.00 96.50 255 SER A N 1
ATOM 2103 C CA . SER A 1 255 ? -21.045 -5.322 12.548 1.00 96.50 255 SER A CA 1
ATOM 2104 C C . SER A 1 255 ? -20.003 -5.564 13.640 1.00 96.50 255 SER A C 1
ATOM 2106 O O . SER A 1 255 ? -18.914 -4.994 13.602 1.00 96.50 255 SER A O 1
ATOM 2108 N N . LEU A 1 256 ? -20.341 -6.367 14.639 1.00 94.62 256 LEU A N 1
ATOM 2109 C CA . LEU A 1 256 ? -19.545 -6.645 15.822 1.00 94.62 256 LEU A CA 1
ATOM 2110 C C . LEU A 1 256 ? -19.158 -8.121 15.844 1.00 94.62 256 LEU A C 1
ATOM 2112 O O . LEU A 1 256 ? -20.007 -9.012 15.810 1.00 94.62 256 LEU A O 1
ATOM 2116 N N . ASP A 1 257 ? -17.860 -8.367 15.984 1.00 92.25 257 ASP A N 1
ATOM 2117 C CA . ASP A 1 257 ? -17.305 -9.697 16.228 1.00 92.25 257 ASP A CA 1
ATOM 2118 C C . ASP A 1 257 ? -16.500 -9.671 17.531 1.00 92.25 257 ASP A C 1
ATOM 2120 O O . ASP A 1 257 ? -15.347 -9.232 17.586 1.00 92.25 257 ASP A O 1
ATOM 2124 N N . GLY A 1 258 ? -17.155 -10.053 18.630 1.00 88.38 258 GLY A N 1
ATOM 2125 C CA . GLY A 1 258 ? -16.610 -9.895 19.976 1.00 88.38 258 GLY A CA 1
ATOM 2126 C C . GLY A 1 258 ? -16.348 -8.423 20.310 1.00 88.38 258 GLY A C 1
ATOM 2127 O O . GLY A 1 258 ? -17.285 -7.643 20.471 1.00 88.38 258 GLY A O 1
ATOM 2128 N N . ASN A 1 259 ? -15.070 -8.051 20.428 1.00 86.81 259 ASN A N 1
ATOM 2129 C CA . ASN A 1 259 ? -14.641 -6.665 20.666 1.00 86.81 259 ASN A CA 1
ATOM 2130 C C . ASN A 1 259 ? -14.272 -5.916 19.375 1.00 86.81 259 ASN A C 1
ATOM 2132 O O . ASN A 1 259 ? -13.942 -4.734 19.433 1.00 86.81 259 ASN A O 1
ATOM 2136 N N . ASN A 1 260 ? -14.292 -6.589 18.226 1.00 93.94 260 ASN A N 1
ATOM 2137 C CA . ASN A 1 260 ? -13.930 -5.983 16.953 1.00 93.94 260 ASN A CA 1
ATOM 2138 C C . ASN A 1 260 ? -15.136 -5.255 16.362 1.00 93.94 260 ASN A C 1
ATOM 2140 O O . ASN A 1 260 ? -16.265 -5.744 16.443 1.00 93.94 260 ASN A O 1
ATOM 2144 N N . VAL A 1 261 ? -14.880 -4.109 15.735 1.00 96.06 261 VAL A N 1
ATOM 2145 C CA . VAL A 1 261 ? -15.883 -3.368 14.962 1.00 96.06 261 VAL A CA 1
ATOM 2146 C C . VAL A 1 261 ? -15.552 -3.519 13.487 1.00 96.06 261 VAL A C 1
ATOM 2148 O O . VAL A 1 261 ? -14.437 -3.233 13.061 1.00 96.06 261 VAL A O 1
ATOM 2151 N N . ILE A 1 262 ? -16.520 -3.970 12.705 1.00 96.88 262 ILE A N 1
ATOM 2152 C CA . ILE A 1 262 ? -16.404 -4.198 11.270 1.00 96.88 262 ILE A CA 1
ATOM 2153 C C . ILE A 1 262 ? -17.283 -3.169 10.567 1.00 96.88 262 ILE A C 1
ATOM 2155 O O . ILE A 1 262 ? -18.481 -3.090 10.826 1.00 96.88 262 ILE A O 1
ATOM 2159 N N . LEU A 1 263 ? -16.698 -2.395 9.660 1.00 96.81 263 LEU A N 1
ATOM 2160 C CA . LEU A 1 263 ? -17.412 -1.483 8.776 1.00 96.81 263 LEU A CA 1
ATOM 2161 C C . LEU A 1 263 ? -17.450 -2.093 7.382 1.00 96.81 263 LEU A C 1
ATOM 2163 O O . LEU A 1 263 ? -16.407 -2.431 6.825 1.00 96.81 263 LEU A O 1
ATOM 2167 N N . THR A 1 264 ? -18.650 -2.240 6.825 1.00 96.94 264 THR A N 1
ATOM 2168 C CA . THR A 1 264 ? -18.837 -2.736 5.454 1.00 96.94 264 THR A CA 1
ATOM 2169 C C . THR A 1 264 ? -19.525 -1.681 4.600 1.00 96.94 264 THR A C 1
ATOM 2171 O O . THR A 1 264 ? -20.590 -1.183 4.970 1.00 96.94 264 THR A O 1
ATOM 2174 N N . ASN A 1 265 ? -18.941 -1.359 3.449 1.00 93.75 265 ASN A N 1
ATOM 2175 C CA . ASN A 1 265 ? -19.515 -0.457 2.455 1.00 93.75 265 ASN A CA 1
ATOM 2176 C C . ASN A 1 265 ? -19.574 -1.137 1.087 1.00 93.75 265 ASN A C 1
ATOM 2178 O O . ASN A 1 265 ? -18.759 -1.999 0.785 1.00 93.75 265 ASN A O 1
ATOM 2182 N N . GLY A 1 266 ? -20.530 -0.740 0.252 1.00 88.75 266 GLY A N 1
ATOM 2183 C CA . GLY A 1 266 ? -20.747 -1.368 -1.047 1.00 88.75 266 GLY A CA 1
ATOM 2184 C C . GLY A 1 266 ? -21.415 -2.744 -0.962 1.00 88.75 266 GLY A C 1
ATOM 2185 O O . GLY A 1 266 ? -21.979 -3.128 0.064 1.00 88.75 266 GLY A O 1
ATOM 2186 N N . LYS A 1 267 ? -21.452 -3.441 -2.103 1.00 86.25 267 LYS A N 1
ATOM 2187 C CA . LYS A 1 267 ? -22.034 -4.782 -2.275 1.00 86.25 267 LYS A CA 1
ATOM 2188 C C . LYS A 1 267 ? -21.329 -5.505 -3.421 1.00 86.25 267 LYS A C 1
ATOM 2190 O O . LYS A 1 267 ? -21.002 -4.873 -4.426 1.00 86.25 267 LYS A O 1
ATOM 2195 N N . GLY A 1 268 ? -21.223 -6.829 -3.328 1.00 86.00 268 GLY A N 1
ATOM 2196 C CA . GLY A 1 268 ? -20.666 -7.654 -4.403 1.00 86.00 268 GLY A CA 1
ATOM 2197 C C . GLY A 1 268 ? -19.185 -7.354 -4.626 1.00 86.00 268 GLY A C 1
ATOM 2198 O O . GLY A 1 268 ? -18.423 -7.321 -3.670 1.00 86.00 268 GLY A O 1
ATOM 2199 N N . GLU A 1 269 ? -18.789 -7.119 -5.877 1.00 76.81 269 GLU A N 1
ATOM 2200 C CA . GLU A 1 269 ? -17.385 -6.874 -6.256 1.00 76.81 269 GLU A CA 1
ATOM 2201 C C . GLU A 1 269 ? -16.841 -5.514 -5.786 1.00 76.81 269 GLU A C 1
ATOM 2203 O O . GLU A 1 269 ? -15.634 -5.345 -5.710 1.00 76.81 269 GLU A O 1
ATOM 2208 N N . ASN A 1 270 ? -17.716 -4.571 -5.415 1.00 80.81 270 ASN A N 1
ATOM 2209 C CA . ASN A 1 270 ? -17.331 -3.263 -4.866 1.00 80.81 270 ASN A CA 1
ATOM 2210 C C . ASN A 1 270 ? -17.496 -3.211 -3.336 1.00 80.81 270 ASN A C 1
ATOM 2212 O O . ASN A 1 270 ? -17.749 -2.141 -2.781 1.00 80.81 270 ASN A O 1
ATOM 2216 N N . GLU A 1 271 ? -17.511 -4.364 -2.659 1.00 90.00 271 GLU A N 1
ATOM 2217 C CA . GLU A 1 271 ? -17.576 -4.411 -1.198 1.00 90.00 271 GLU A CA 1
ATOM 2218 C C . GLU A 1 271 ? -16.204 -4.090 -0.595 1.00 90.00 271 GLU A C 1
ATOM 2220 O O . GLU A 1 271 ? -15.242 -4.828 -0.794 1.00 90.00 271 GLU A O 1
ATOM 2225 N N . SER A 1 272 ? -16.148 -3.031 0.209 1.00 90.25 272 SER A N 1
ATOM 2226 C CA . SER A 1 272 ? -14.993 -2.694 1.038 1.00 90.25 272 SER A CA 1
ATOM 2227 C C . SER A 1 272 ? -15.307 -3.015 2.492 1.00 90.25 272 SER A C 1
ATOM 2229 O O . SER A 1 272 ? -16.361 -2.631 3.013 1.00 90.25 272 SER A O 1
ATOM 2231 N N . ARG A 1 273 ? -14.377 -3.692 3.169 1.00 94.50 273 ARG A N 1
ATOM 2232 C CA . ARG A 1 273 ? -14.514 -4.067 4.577 1.00 94.50 273 ARG A CA 1
ATOM 2233 C C . ARG A 1 273 ? -13.307 -3.616 5.381 1.00 94.50 273 ARG A C 1
ATOM 2235 O O . ARG A 1 273 ? -12.179 -3.980 5.064 1.00 94.50 273 ARG A O 1
ATOM 2242 N N . LEU A 1 274 ? -13.562 -2.901 6.471 1.00 95.06 274 LEU A N 1
ATOM 2243 C CA . LEU A 1 274 ? -12.550 -2.510 7.443 1.00 95.06 274 LEU A CA 1
ATOM 2244 C C . LEU A 1 274 ? -12.861 -3.139 8.796 1.00 95.06 274 LEU A C 1
ATOM 2246 O O . LEU A 1 274 ? -13.966 -2.990 9.307 1.00 95.06 274 LEU A O 1
ATOM 2250 N N . THR A 1 275 ? -11.876 -3.810 9.391 1.00 95.88 275 THR A N 1
ATOM 2251 C CA . THR A 1 275 ? -11.985 -4.339 10.757 1.00 95.88 275 THR A CA 1
ATOM 2252 C C . THR A 1 275 ? -11.093 -3.535 11.690 1.00 95.88 275 THR A C 1
ATOM 2254 O O . THR A 1 275 ? -9.892 -3.404 11.458 1.00 95.88 275 THR A O 1
ATOM 2257 N N . LEU A 1 276 ? -11.689 -3.004 12.751 1.00 94.75 276 LEU A N 1
ATOM 2258 C CA . LEU A 1 276 ? -11.031 -2.259 13.811 1.00 94.75 276 LEU A CA 1
ATOM 2259 C C . LEU A 1 276 ? -10.882 -3.173 15.025 1.00 94.75 276 LEU A C 1
ATOM 2261 O O . LEU A 1 276 ? -11.867 -3.601 15.632 1.00 94.75 276 LEU A O 1
ATOM 2265 N N . TYR A 1 277 ? -9.631 -3.467 15.362 1.00 93.31 277 TYR A N 1
ATOM 2266 C CA . TYR A 1 277 ? -9.263 -4.329 16.479 1.00 93.31 277 TYR A CA 1
ATOM 2267 C C . TYR A 1 277 ? -8.948 -3.509 17.726 1.00 93.31 277 TYR A C 1
ATOM 2269 O O . TYR A 1 277 ? -8.501 -2.366 17.637 1.00 93.31 277 TYR A O 1
ATOM 2277 N N . SER A 1 278 ? -9.094 -4.133 18.896 1.00 88.44 278 SER A N 1
ATOM 2278 C CA . SER A 1 278 ? -8.633 -3.576 20.178 1.00 88.44 278 SER A CA 1
ATOM 2279 C C . SER A 1 278 ? -9.234 -2.208 20.535 1.00 88.44 278 SER A C 1
ATOM 2281 O O . SER A 1 278 ? -8.588 -1.406 21.211 1.00 88.44 278 SER A O 1
ATOM 2283 N N . ILE A 1 279 ? -10.477 -1.949 20.120 1.00 88.12 279 ILE A N 1
ATOM 2284 C CA . ILE A 1 279 ? -11.233 -0.754 20.510 1.00 88.12 279 ILE A CA 1
ATOM 2285 C C . ILE A 1 279 ? -12.376 -1.115 21.463 1.00 88.12 279 ILE A C 1
ATOM 2287 O O . ILE A 1 279 ? -12.878 -2.237 21.474 1.00 88.12 279 ILE A O 1
ATOM 2291 N N . HIS A 1 280 ? -12.788 -0.159 22.295 1.00 86.19 280 HIS A N 1
ATOM 2292 C CA . HIS A 1 280 ? -13.982 -0.319 23.120 1.00 86.19 280 HIS A CA 1
ATOM 2293 C C . HIS A 1 280 ? -15.227 -0.018 22.283 1.00 86.19 280 HIS A C 1
ATOM 2295 O O . HIS A 1 280 ? -15.510 1.137 22.001 1.00 86.19 280 HIS A O 1
ATOM 2301 N N . ASN A 1 281 ? -16.007 -1.046 21.961 1.00 82.50 281 ASN A N 1
ATOM 2302 C CA . ASN A 1 281 ? -17.193 -0.965 21.101 1.00 82.50 281 ASN A CA 1
ATOM 2303 C C . ASN A 1 281 ? -18.484 -0.514 21.817 1.00 82.50 281 ASN A C 1
ATOM 2305 O O . ASN A 1 281 ? -19.581 -0.753 21.327 1.00 82.50 281 ASN A O 1
ATOM 2309 N N . GLY A 1 282 ? -18.389 0.126 22.988 1.00 80.81 282 GLY A N 1
ATOM 2310 C CA . GLY A 1 282 ? -19.564 0.478 23.799 1.00 80.81 282 GLY A CA 1
ATOM 2311 C C . GLY A 1 282 ? -20.496 1.525 23.169 1.00 80.81 282 GLY A C 1
ATOM 2312 O O . GLY A 1 282 ? -21.556 1.799 23.731 1.00 80.81 282 GLY A O 1
ATOM 2313 N N . ARG A 1 283 ? -20.092 2.141 22.050 1.00 84.31 283 ARG A N 1
ATOM 2314 C CA . ARG A 1 283 ? -20.875 3.132 21.295 1.00 84.31 283 ARG A CA 1
ATOM 2315 C C . ARG A 1 283 ? -21.307 2.624 19.916 1.00 84.31 283 ARG A C 1
ATOM 2317 O O . ARG A 1 283 ? -22.322 3.099 19.415 1.00 84.31 283 ARG A O 1
ATOM 2324 N N . ALA A 1 284 ? -20.607 1.644 19.351 1.00 89.00 284 ALA A N 1
ATOM 2325 C CA . ALA A 1 284 ? -21.007 0.935 18.145 1.00 89.00 284 ALA A CA 1
ATOM 2326 C C . ALA A 1 284 ? -22.301 0.124 18.352 1.00 89.00 284 ALA A C 1
ATOM 2328 O O . ALA A 1 284 ? -22.458 -0.608 19.330 1.00 89.00 284 ALA A O 1
ATOM 2329 N N . ILE A 1 285 ? -23.234 0.231 17.401 1.00 91.25 285 ILE A N 1
ATOM 2330 C CA . ILE A 1 285 ? -24.512 -0.493 17.421 1.00 91.25 285 ILE A CA 1
ATOM 2331 C C . ILE A 1 285 ? -24.601 -1.374 16.169 1.00 91.25 285 ILE A C 1
ATOM 2333 O O . ILE A 1 285 ? -24.570 -0.865 15.048 1.00 91.25 285 ILE A O 1
ATOM 2337 N N . GLU A 1 286 ? -24.748 -2.687 16.357 1.00 94.38 286 GLU A N 1
ATOM 2338 C CA . GLU A 1 286 ? -24.898 -3.671 15.271 1.00 94.38 286 GLU A CA 1
ATOM 2339 C C . GLU A 1 286 ? -25.973 -3.255 14.253 1.00 94.38 286 GLU A C 1
ATOM 2341 O O . GLU A 1 286 ? -27.085 -2.866 14.619 1.00 94.38 286 GLU A O 1
ATOM 2346 N N . GLY A 1 287 ? -25.655 -3.364 12.963 1.00 94.69 287 GLY A N 1
ATOM 2347 C CA . GLY A 1 287 ? -26.570 -3.092 11.856 1.00 94.69 287 GLY A CA 1
ATOM 2348 C C . GLY A 1 287 ? -26.852 -1.609 11.602 1.00 94.69 287 GLY A C 1
ATOM 2349 O O . GLY A 1 287 ? -27.605 -1.287 10.680 1.00 94.69 287 GLY A O 1
ATOM 2350 N N . THR A 1 288 ? -26.265 -0.694 12.380 1.00 95.88 288 THR A N 1
ATOM 2351 C CA . THR A 1 288 ? -26.415 0.745 12.135 1.00 95.88 288 THR A CA 1
ATOM 2352 C C . THR A 1 288 ? -25.494 1.220 11.024 1.00 95.88 288 THR A C 1
ATOM 2354 O O . THR A 1 288 ? -24.381 0.724 10.850 1.00 95.88 288 THR A O 1
ATOM 2357 N N . ARG A 1 289 ? -25.981 2.184 10.240 1.00 96.06 289 ARG A N 1
ATOM 2358 C CA . ARG A 1 289 ? -25.164 2.881 9.252 1.00 96.06 289 ARG A CA 1
ATOM 2359 C C . ARG A 1 289 ? -24.450 4.039 9.937 1.00 96.06 289 ARG A C 1
ATOM 2361 O O . ARG A 1 289 ? -25.116 4.848 10.578 1.00 96.06 289 ARG A O 1
ATOM 2368 N N . VAL A 1 290 ? -23.144 4.118 9.735 1.00 95.69 290 VAL A N 1
ATOM 2369 C CA . VAL A 1 290 ? -22.288 5.221 10.168 1.00 95.69 290 VAL A CA 1
ATOM 2370 C C . VAL A 1 290 ? -21.718 5.934 8.948 1.00 95.69 290 VAL A C 1
ATOM 2372 O O . VAL A 1 290 ? -21.513 5.321 7.893 1.00 95.69 290 VAL A O 1
ATOM 2375 N N . LEU A 1 291 ? -21.514 7.235 9.089 1.00 95.06 291 LEU A N 1
ATOM 2376 C CA . LEU A 1 291 ? -20.763 8.057 8.155 1.00 95.06 291 LEU A CA 1
ATOM 2377 C C . LEU A 1 291 ? -19.334 8.236 8.662 1.00 95.06 291 LEU A C 1
ATOM 2379 O O . LEU A 1 291 ? -19.070 8.138 9.863 1.00 95.06 291 LEU A O 1
ATOM 2383 N N . THR A 1 292 ? -18.416 8.534 7.751 1.00 93.62 292 THR A N 1
ATOM 2384 C CA . THR A 1 292 ? -17.057 8.926 8.117 1.00 93.62 292 THR A CA 1
ATOM 2385 C C . THR A 1 292 ? -17.080 10.063 9.149 1.00 93.62 292 THR A C 1
ATOM 2387 O O . THR A 1 292 ? -17.763 11.073 8.969 1.00 93.62 292 THR A O 1
ATOM 2390 N N . GLY A 1 293 ? -16.336 9.892 10.245 1.00 93.12 293 GLY A N 1
ATOM 2391 C CA . GLY A 1 293 ? -16.284 10.825 11.374 1.00 93.12 293 GLY A CA 1
ATOM 2392 C C . GLY A 1 293 ? -17.284 10.545 12.504 1.00 93.12 293 GLY A C 1
ATOM 2393 O O . GLY A 1 293 ? -17.148 11.141 13.575 1.00 93.12 293 GLY A O 1
ATOM 2394 N N . ASP A 1 294 ? -18.241 9.628 12.326 1.00 94.44 294 ASP A N 1
ATOM 2395 C CA . ASP A 1 294 ? -19.143 9.210 13.405 1.00 94.44 294 ASP A CA 1
ATOM 2396 C C . ASP A 1 294 ? -18.387 8.420 14.481 1.00 94.44 294 ASP A C 1
ATOM 2398 O O . ASP A 1 294 ? -17.519 7.603 14.182 1.00 94.44 294 ASP A O 1
ATOM 2402 N N . ILE A 1 295 ? -18.730 8.632 15.753 1.00 93.31 295 ILE A N 1
ATOM 2403 C CA . ILE A 1 295 ? -18.110 7.913 16.875 1.00 93.31 295 ILE A CA 1
ATOM 2404 C C . ILE A 1 295 ? -18.588 6.457 16.897 1.00 93.31 295 ILE A C 1
ATOM 2406 O O . ILE A 1 295 ? -19.794 6.204 16.846 1.00 93.31 295 ILE A O 1
ATOM 2410 N N . ILE A 1 296 ? -17.646 5.528 17.071 1.00 90.19 296 ILE A N 1
ATOM 2411 C CA . ILE A 1 296 ? -17.874 4.074 17.138 1.00 90.19 296 ILE A CA 1
ATOM 2412 C C . ILE A 1 296 ? -17.266 3.454 18.400 1.00 90.19 296 ILE A C 1
ATOM 2414 O O . ILE A 1 296 ? -16.254 3.988 18.905 1.00 90.19 296 ILE A O 1
#

Sequence (296 aa):
RYHHFKDGKGWKLAKDNPSSFKNRYRKLKKQGLTSVRNIYQKLKAAFSFFTFAAGNPATWIVGGIVFLLLLMMSFFLGFSSASLIQQDEFELTKAYTHLTWEKAEHTHTNDKGITYYTKIDDVMRYMNFKFHDYELNKPVHLFSSETYKDYLSTLWHDLNDGDDLKAMQDLYETPKYKLSKDDQEEMKELKEEGMYASMQELDNPFEGKSNEDSLTMTYRYGYYDLDGKPTLQEYILLEAKAHQTIVAPMDGVVSLDGNNVILTNGKGENESRLTLYSIHNGRAIEGTRVLTGDII

Foldseek 3Di:
DDDDDDDDPDDDPDPPDPDPVVVVVVVCVVVCVVVVVVVVVVVVVVVVVVVVQPPDPVSVVVVVVVVVVVVVVVVVVVPPPVQLAQEDPVQLLVLLQLLLQLQALPQPDDPVHRQADAPSLQVSSLCCLVQNHFGQQDASDPPHPDGNSNVSSVLSCVQRPDPDGHYLVVCCVPPSSHDDPVSVVVSVVSVVVPNVVVDDFFFDFFAPDGPPDDWDWPDDAHWHNDPNHTDTDHDTGTDDDVPTWTWGRAKAAWDDDPQKTKGWDDDDPPIDIDIDPDDHCPPPDHRDTGHGGHTD

Secondary structure (DSSP, 8-state):
-----------PPPTT---HHHHHHHHHHHHHHHHHHHHHHHHHHHHHHHHS-TT-HHHHHHHHHHHHHHHHHHHHHTT----S--S-HHHHHHHHHHHHHHHHHH----TT-------HHHHHHHHHHHHSS--TTSBSSTT-S-BHHHHHHHHHHHHHSSSS---GGGGTTSTTT---HHHHHHHHHHHHT-TTTTS-PPPPSBTT--TTSPPPEEE-SEEEEETTEEEEE-S-EE---TTPPBB-SS-EEEEEETTEEEEEES-GGG-EEEEE-S---SS--TT-EE-TT-B-